Protein AF-A0A356NB19-F1 (afdb_monomer_lite)

Foldseek 3Di:
DVVVVVVVLVVLLVDDDDQFPPAAPLRVCVVPDPDDQADCQAPRNGHTSVVLSVVSVVLVVVLQQRALLNVCNHGVRVCSQHDQPDGCVQAQRRRDRPVVCVVDVCSVQQRDFLLNVCSVVVHDPVVQVFQLSVQRRRGGPVVSVCSVVVLVDDFPFQLSCCNGGVDHPCLVPAQVCVQRRREGPVQVVQCVQQPDVVSRDVPPFDKDDDAFKFFKKFFDWDKDWDDLVLLPDPPRDDDAQWDKGFHHFDDPVPPVHTHGTDIDFFKWFWDFDQDPVRDTDTDTDTDPCSPGPPRHSVPDPTTIIITGGIDGDADPPDDLQRIKTWIFGPDWPDDDPPDTDTHTPGIDRSVVDDDPDDWDCPRRITRD

Structure (mmCIF, N/CA/C/O backbone):
data_AF-A0A356NB19-F1
#
_entry.id   AF-A0A356NB19-F1
#
loop_
_atom_site.group_PDB
_atom_site.id
_atom_site.type_symbol
_atom_site.label_atom_id
_atom_site.label_alt_id
_atom_site.label_comp_id
_atom_site.label_asym_id
_atom_site.label_entity_id
_atom_site.label_seq_id
_atom_site.pdbx_PDB_ins_code
_atom_site.Cartn_x
_atom_site.Cartn_y
_atom_site.Cartn_z
_atom_site.occupancy
_atom_site.B_iso_or_equiv
_atom_site.auth_seq_id
_atom_site.auth_comp_id
_atom_site.auth_asym_id
_atom_site.auth_atom_id
_atom_site.pdbx_PDB_model_num
ATOM 1 N N . MET A 1 1 ? 25.055 -5.433 -30.237 1.00 34.25 1 MET A N 1
ATOM 2 C CA . MET A 1 1 ? 24.470 -5.305 -31.594 1.00 34.25 1 MET A CA 1
ATOM 3 C C . MET A 1 1 ? 24.499 -3.859 -32.091 1.00 34.25 1 MET A C 1
ATOM 5 O O . MET A 1 1 ? 25.106 -3.630 -33.124 1.00 34.25 1 MET A O 1
ATOM 9 N N . VAL A 1 2 ? 23.981 -2.881 -31.330 1.00 34.22 2 VAL A N 1
ATOM 10 C CA . VAL A 1 2 ? 24.014 -1.433 -31.663 1.00 34.22 2 VAL A CA 1
ATOM 11 C C . VAL A 1 2 ? 25.436 -0.899 -31.913 1.00 34.22 2 VAL A C 1
ATOM 13 O O . VAL A 1 2 ? 25.691 -0.304 -32.954 1.00 34.22 2 VAL A O 1
ATOM 16 N N . ILE A 1 3 ? 26.401 -1.228 -31.044 1.00 37.66 3 ILE A N 1
ATOM 17 C CA . ILE A 1 3 ? 27.828 -0.896 -31.249 1.00 37.66 3 ILE A CA 1
ATOM 18 C C . ILE A 1 3 ? 28.377 -1.507 -32.556 1.00 37.66 3 ILE A C 1
ATOM 20 O O . ILE A 1 3 ? 29.179 -0.890 -33.247 1.00 37.66 3 ILE A O 1
ATOM 24 N N . GLY A 1 4 ? 27.905 -2.697 -32.942 1.00 34.66 4 GLY A N 1
ATOM 25 C CA . GLY A 1 4 ? 28.297 -3.351 -34.196 1.00 34.66 4 GLY A CA 1
ATOM 26 C C . GLY A 1 4 ? 27.769 -2.637 -35.444 1.00 34.66 4 GLY A C 1
ATOM 27 O O . GLY A 1 4 ? 28.444 -2.627 -36.467 1.00 34.66 4 GLY A O 1
ATOM 28 N N . ILE A 1 5 ? 26.604 -1.990 -35.350 1.00 45.59 5 ILE A N 1
ATOM 29 C CA . ILE A 1 5 ? 26.023 -1.176 -36.427 1.00 45.59 5 ILE A CA 1
ATOM 30 C C . ILE A 1 5 ? 26.767 0.162 -36.546 1.00 45.59 5 ILE A C 1
ATOM 32 O O . ILE A 1 5 ? 2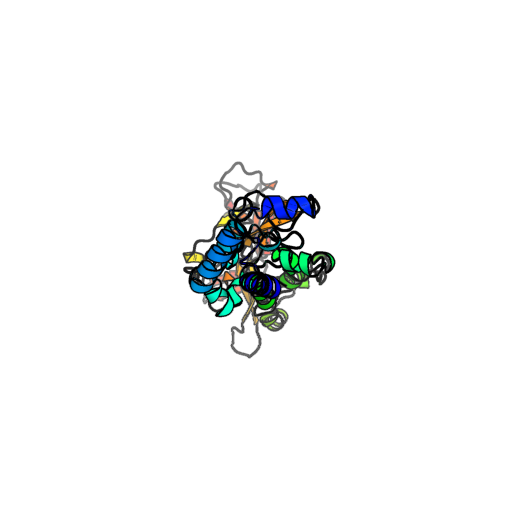7.088 0.576 -37.656 1.00 45.59 5 ILE A O 1
ATOM 36 N N . ILE A 1 6 ? 27.136 0.790 -35.423 1.00 43.16 6 ILE A N 1
ATOM 37 C CA . ILE A 1 6 ? 27.992 1.993 -35.406 1.00 43.16 6 ILE A CA 1
ATOM 38 C C . ILE A 1 6 ? 29.343 1.700 -36.085 1.00 43.16 6 ILE A C 1
ATOM 40 O O . ILE A 1 6 ? 29.802 2.465 -36.931 1.00 43.16 6 ILE A O 1
ATOM 44 N N . LEU A 1 7 ? 29.943 0.541 -35.793 1.00 39.44 7 LEU A N 1
ATOM 45 C CA . LEU A 1 7 ? 31.174 0.076 -36.444 1.00 39.44 7 LEU A CA 1
ATOM 46 C C . LEU A 1 7 ? 30.985 -0.257 -37.936 1.00 39.44 7 LEU A C 1
ATOM 48 O O . LEU A 1 7 ? 31.899 -0.040 -38.730 1.00 39.44 7 LEU A O 1
ATOM 52 N N . PHE A 1 8 ? 29.809 -0.741 -38.339 1.00 43.09 8 PHE A N 1
ATOM 53 C CA . PHE A 1 8 ? 29.472 -0.987 -39.744 1.00 43.09 8 PHE A CA 1
ATOM 54 C C . PHE A 1 8 ? 29.352 0.320 -40.547 1.00 43.09 8 PHE A C 1
ATOM 56 O O . PHE A 1 8 ? 29.885 0.407 -41.652 1.00 43.09 8 PHE A O 1
ATOM 63 N N . VAL A 1 9 ? 28.748 1.366 -39.972 1.00 49.91 9 VAL A N 1
ATOM 64 C CA . VAL A 1 9 ? 28.687 2.712 -40.578 1.00 49.91 9 VAL A CA 1
ATOM 65 C C . VAL A 1 9 ? 30.092 3.320 -40.720 1.00 49.91 9 VAL A C 1
ATOM 67 O O . VAL A 1 9 ? 30.414 3.877 -41.769 1.00 49.91 9 VAL A O 1
ATOM 70 N N . LEU A 1 10 ? 30.973 3.123 -39.731 1.00 40.44 10 LEU A N 1
ATOM 71 C CA . LEU A 1 10 ? 32.387 3.526 -39.804 1.00 40.44 10 LEU A CA 1
ATOM 72 C C . LEU A 1 10 ? 33.160 2.799 -40.921 1.00 40.44 10 LEU A C 1
ATOM 74 O O . LEU A 1 10 ? 34.016 3.397 -41.573 1.00 40.44 10 LEU A O 1
ATOM 78 N N . ALA A 1 11 ? 32.845 1.526 -41.180 1.00 41.31 11 ALA A N 1
ATOM 79 C CA . ALA A 1 11 ? 33.484 0.734 -42.231 1.00 41.31 11 ALA A CA 1
ATOM 80 C C . ALA A 1 11 ? 33.081 1.177 -43.653 1.00 41.31 11 ALA A C 1
ATOM 82 O O . ALA A 1 11 ? 33.911 1.131 -44.565 1.00 41.31 11 ALA A O 1
ATOM 83 N N . ILE A 1 12 ? 31.846 1.661 -43.843 1.00 46.56 12 ILE A N 1
ATOM 84 C CA . ILE A 1 12 ? 31.364 2.202 -45.129 1.00 46.56 12 ILE A CA 1
ATOM 85 C C . ILE A 1 12 ? 32.154 3.460 -45.539 1.00 46.56 12 ILE A C 1
ATOM 87 O O . ILE A 1 12 ? 32.404 3.668 -46.725 1.00 46.56 12 ILE A O 1
ATOM 91 N N . GLY A 1 13 ? 32.643 4.255 -44.579 1.00 44.38 13 GLY A N 1
ATOM 92 C CA . GLY A 1 13 ? 33.469 5.439 -44.854 1.00 44.38 13 GLY A CA 1
ATOM 93 C C . GLY A 1 13 ? 34.818 5.145 -45.534 1.00 44.38 13 GLY A C 1
ATOM 94 O O . GLY A 1 13 ? 35.400 6.039 -46.147 1.00 44.38 13 GLY A O 1
ATOM 95 N N . GLY A 1 14 ? 35.317 3.903 -45.465 1.00 37.81 14 GLY A N 1
ATOM 96 C CA . GLY A 1 14 ? 36.627 3.516 -46.003 1.00 37.81 14 GLY A CA 1
ATOM 97 C C . GLY A 1 14 ? 36.639 3.085 -47.474 1.00 37.81 14 GLY A C 1
ATOM 98 O O . GLY A 1 14 ? 37.704 3.057 -48.092 1.00 37.81 14 GLY A O 1
ATOM 99 N N . ALA A 1 15 ? 35.489 2.755 -48.063 1.00 41.94 15 ALA A N 1
ATOM 100 C CA . ALA A 1 15 ? 35.427 2.206 -49.412 1.00 41.94 15 ALA A CA 1
ATOM 101 C C . ALA A 1 15 ? 34.241 2.786 -50.188 1.00 41.94 15 ALA A C 1
ATOM 103 O O . ALA A 1 15 ? 33.106 2.437 -49.902 1.00 41.94 15 ALA A O 1
ATOM 104 N N . VAL A 1 16 ? 34.534 3.636 -51.185 1.00 41.69 16 VAL A N 1
ATOM 105 C CA . VAL A 1 16 ? 33.829 3.837 -52.479 1.00 41.69 16 VAL A CA 1
ATOM 106 C C . VAL A 1 16 ? 34.017 5.295 -52.923 1.00 41.69 16 VAL A C 1
ATOM 108 O O . VAL A 1 16 ? 33.246 6.182 -52.580 1.00 41.69 16 VAL A O 1
ATOM 111 N N . VAL A 1 17 ? 35.047 5.553 -53.736 1.00 38.59 17 VAL A N 1
ATOM 112 C CA . VAL A 1 17 ? 35.243 6.864 -54.400 1.00 38.59 17 VAL A CA 1
ATOM 113 C C . VAL A 1 17 ? 34.947 6.797 -55.909 1.00 38.59 17 VAL A C 1
ATOM 115 O O . VAL A 1 17 ? 34.680 7.822 -56.522 1.00 38.59 17 VAL A O 1
ATOM 118 N N . ALA A 1 18 ? 34.891 5.610 -56.527 1.00 38.50 18 ALA A N 1
ATOM 119 C CA . ALA A 1 18 ? 34.764 5.495 -57.990 1.00 38.50 18 ALA A CA 1
ATOM 120 C C . ALA A 1 18 ? 33.342 5.206 -58.524 1.00 38.50 18 ALA A C 1
ATOM 122 O O . ALA A 1 18 ? 33.091 5.432 -59.702 1.00 38.50 18 ALA A O 1
ATOM 123 N N . VAL A 1 19 ? 32.403 4.739 -57.689 1.00 44.38 19 VAL A N 1
ATOM 124 C CA . VAL A 1 19 ? 31.025 4.374 -58.113 1.00 44.38 19 VAL A CA 1
ATOM 125 C C . VAL A 1 19 ? 29.970 5.365 -57.583 1.00 44.38 19 VAL A C 1
ATOM 127 O O . VAL A 1 19 ? 28.825 5.372 -58.026 1.00 44.38 19 VAL A O 1
ATOM 130 N N . GLY A 1 20 ? 30.343 6.250 -56.652 1.00 41.81 20 GLY A N 1
ATOM 131 C CA . GLY A 1 20 ? 29.381 6.886 -55.753 1.00 41.81 20 GLY A CA 1
ATOM 132 C C . GLY A 1 20 ? 28.694 8.179 -56.199 1.00 41.81 20 GLY A C 1
ATOM 133 O O . GLY A 1 20 ? 27.949 8.745 -55.408 1.00 41.81 20 GLY A O 1
ATOM 134 N N . THR A 1 21 ? 28.916 8.666 -57.422 1.00 48.94 21 THR A N 1
ATOM 135 C CA . THR A 1 21 ? 28.395 9.972 -57.880 1.00 48.94 21 THR A CA 1
ATOM 136 C C . THR A 1 21 ? 27.121 9.904 -58.728 1.00 48.94 21 THR A C 1
ATOM 138 O O . THR A 1 21 ? 26.565 10.952 -59.041 1.00 48.94 21 THR A O 1
ATOM 141 N N . SER A 1 22 ? 26.655 8.712 -59.125 1.00 47.03 22 SER A N 1
ATOM 142 C CA . SER A 1 22 ? 25.563 8.561 -60.113 1.00 47.03 22 SER A CA 1
ATOM 143 C C . SER A 1 22 ? 24.384 7.685 -59.677 1.00 47.03 22 SER A C 1
ATOM 145 O O . SER A 1 22 ? 23.350 7.705 -60.338 1.00 47.03 22 SER A O 1
ATOM 147 N N . VAL A 1 23 ? 24.514 6.947 -58.573 1.00 55.28 23 VAL A N 1
ATOM 148 C CA . VAL A 1 23 ? 23.479 6.045 -58.046 1.00 55.28 23 VAL A CA 1
ATOM 149 C C . VAL A 1 23 ? 23.144 6.473 -56.620 1.00 55.28 23 VAL A C 1
ATOM 151 O O . VAL A 1 23 ? 24.057 6.696 -55.816 1.00 55.28 23 VAL A O 1
ATOM 154 N N . THR A 1 24 ? 21.853 6.620 -56.309 1.00 65.56 24 THR A N 1
ATOM 155 C CA . THR A 1 24 ? 21.408 6.909 -54.938 1.00 65.56 24 THR A CA 1
ATOM 156 C C . THR A 1 24 ? 21.398 5.646 -54.084 1.00 65.56 24 THR A C 1
ATOM 158 O O . THR A 1 24 ? 21.312 4.530 -54.600 1.00 65.56 24 THR A O 1
ATOM 161 N N . VAL A 1 25 ? 21.460 5.799 -52.763 1.00 58.59 25 VAL A N 1
ATOM 162 C CA . VAL A 1 25 ? 21.434 4.646 -51.848 1.00 58.59 25 VAL A CA 1
ATOM 163 C C . VAL A 1 25 ? 20.124 3.858 -51.969 1.00 58.59 25 VAL A C 1
ATOM 165 O O . VAL A 1 25 ? 20.158 2.629 -52.001 1.00 58.59 25 VAL A O 1
ATOM 168 N N . GLY A 1 26 ? 18.984 4.536 -52.141 1.00 58.94 26 GLY A N 1
ATOM 169 C CA . GLY A 1 26 ? 17.690 3.887 -52.365 1.00 58.94 26 GLY A CA 1
ATOM 170 C C . GLY A 1 26 ? 17.617 3.106 -53.681 1.00 58.94 26 GLY A C 1
ATOM 171 O O . GLY A 1 26 ? 17.081 2.000 -53.707 1.00 58.94 26 GLY A O 1
ATOM 172 N N . GLN A 1 27 ? 18.214 3.626 -54.760 1.00 62.91 27 GLN A N 1
ATOM 173 C CA . GLN A 1 27 ? 18.316 2.911 -56.041 1.00 62.91 27 GLN A CA 1
ATOM 174 C C . GLN A 1 27 ? 19.236 1.691 -55.943 1.00 62.91 27 GLN A C 1
ATOM 176 O O . GLN A 1 27 ? 18.942 0.647 -56.519 1.00 62.91 27 GLN A O 1
ATOM 181 N N . LEU A 1 28 ? 20.343 1.808 -55.204 1.00 61.00 28 LEU A N 1
ATOM 182 C CA . LEU A 1 28 ? 21.244 0.688 -54.959 1.00 61.00 28 LEU A CA 1
ATOM 183 C C . LEU A 1 28 ? 20.527 -0.418 -54.171 1.00 61.00 28 LEU A C 1
ATOM 185 O O . LEU A 1 28 ? 20.589 -1.570 -54.578 1.00 61.00 28 LEU A O 1
ATOM 189 N N . GLN A 1 29 ? 19.808 -0.072 -53.098 1.00 62.47 29 GLN A N 1
ATOM 190 C CA . GLN A 1 29 ? 19.064 -1.025 -52.268 1.00 62.47 29 GLN A CA 1
ATOM 191 C C . GLN A 1 29 ? 18.002 -1.785 -53.073 1.00 62.47 29 GLN A C 1
ATOM 193 O O . GLN A 1 29 ? 17.987 -3.012 -53.040 1.00 62.47 29 GLN A O 1
ATOM 198 N N . GLN A 1 30 ? 17.192 -1.075 -53.864 1.00 63.78 30 GLN A N 1
ATOM 199 C CA . GLN A 1 30 ? 16.151 -1.670 -54.716 1.00 63.78 30 GLN A CA 1
ATOM 200 C C . GLN A 1 30 ? 16.698 -2.644 -55.770 1.00 63.78 30 GLN A C 1
ATOM 202 O O . GLN A 1 30 ? 15.982 -3.538 -56.208 1.00 63.78 30 GLN A O 1
ATOM 207 N N . ASN A 1 31 ? 17.966 -2.506 -56.170 1.00 60.56 31 ASN A N 1
ATOM 208 C CA . ASN A 1 31 ? 18.595 -3.436 -57.110 1.00 60.56 31 ASN A CA 1
ATOM 209 C C . ASN A 1 31 ? 18.977 -4.779 -56.469 1.00 60.56 31 ASN A C 1
ATOM 211 O O . ASN A 1 31 ? 19.274 -5.728 -57.196 1.00 60.56 31 ASN A O 1
ATOM 215 N N . PHE A 1 32 ? 19.001 -4.863 -55.135 1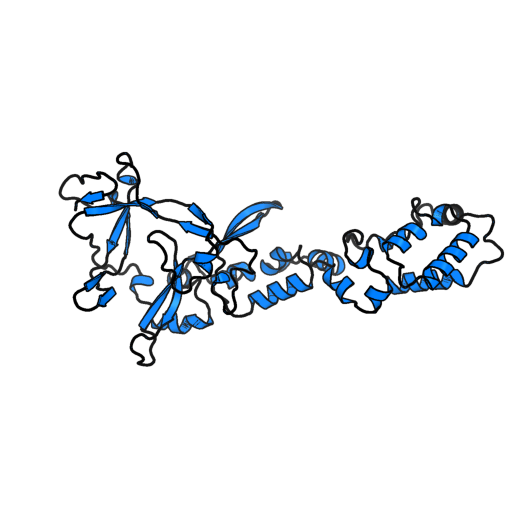.00 54.16 32 PHE A N 1
ATOM 216 C CA . PHE A 1 32 ? 19.376 -6.073 -54.403 1.00 54.16 32 PHE A CA 1
ATOM 217 C C . PHE A 1 32 ? 18.214 -6.665 -53.597 1.00 54.16 32 PHE A C 1
ATOM 219 O O . PHE A 1 32 ? 18.103 -7.890 -53.554 1.00 54.16 32 PHE A O 1
ATOM 226 N N . THR A 1 33 ? 17.351 -5.844 -52.983 1.00 51.00 33 THR A N 1
ATOM 227 C CA . THR A 1 33 ? 16.184 -6.294 -52.204 1.00 51.00 33 THR A CA 1
ATOM 228 C C . THR A 1 33 ? 15.035 -5.268 -52.236 1.00 51.00 33 THR A C 1
ATOM 230 O O . THR A 1 33 ? 15.267 -4.059 -52.204 1.00 51.00 33 THR A O 1
ATOM 233 N N . ASP A 1 34 ? 13.779 -5.737 -52.257 1.00 56.00 34 ASP A N 1
ATOM 234 C CA . ASP A 1 34 ? 12.586 -4.865 -52.175 1.00 56.00 34 ASP A CA 1
ATOM 235 C C . ASP A 1 34 ? 12.393 -4.256 -50.769 1.00 56.00 34 ASP A C 1
ATOM 237 O O . ASP A 1 34 ? 11.898 -3.134 -50.620 1.00 56.00 34 ASP A O 1
ATOM 241 N N . GLU A 1 35 ? 12.840 -4.982 -49.741 1.00 56.69 35 GLU A N 1
ATOM 242 C CA . GLU A 1 35 ? 12.930 -4.556 -48.345 1.00 56.69 35 GLU A CA 1
ATOM 243 C C . GLU A 1 35 ? 14.406 -4.529 -47.950 1.00 56.69 35 GLU A C 1
ATOM 245 O O . GLU A 1 35 ? 15.079 -5.562 -47.938 1.00 56.69 35 GLU A O 1
ATOM 250 N N . GLY A 1 36 ? 14.947 -3.349 -47.674 1.00 59.41 36 GLY A N 1
ATOM 251 C CA . GLY A 1 36 ? 16.332 -3.212 -47.243 1.00 59.41 36 GLY A CA 1
ATOM 252 C C . GLY A 1 36 ? 16.453 -2.343 -45.995 1.00 59.41 36 GLY A C 1
ATOM 253 O O . GLY A 1 36 ? 15.481 -1.712 -45.579 1.00 59.41 36 GLY A O 1
ATOM 254 N N . PRO A 1 37 ? 17.638 -2.340 -45.366 1.00 61.00 37 PRO A N 1
ATOM 255 C CA . PRO A 1 37 ? 17.846 -1.784 -44.030 1.00 61.00 37 PRO A CA 1
ATOM 256 C C . PRO A 1 37 ? 17.701 -0.258 -43.957 1.00 61.00 37 PRO A C 1
ATOM 258 O O . PRO A 1 37 ? 17.623 0.270 -42.851 1.00 61.00 37 PRO A O 1
ATOM 261 N N . ILE A 1 38 ? 17.681 0.437 -45.102 1.00 64.12 38 ILE A N 1
ATOM 262 C CA . ILE A 1 38 ? 17.535 1.891 -45.213 1.00 64.12 38 ILE A CA 1
ATOM 263 C C . ILE A 1 38 ? 16.074 2.236 -45.510 1.00 64.12 38 ILE A C 1
ATOM 265 O O . ILE A 1 38 ? 15.534 1.883 -46.565 1.00 64.12 38 ILE A O 1
ATOM 269 N N . ALA A 1 39 ? 15.446 2.950 -44.584 1.00 69.44 39 ALA A N 1
ATOM 270 C CA . ALA A 1 39 ? 14.076 3.419 -44.690 1.00 69.44 39 ALA A CA 1
ATOM 271 C C . ALA A 1 39 ? 13.924 4.502 -45.777 1.00 69.44 39 ALA A C 1
ATOM 273 O O . ALA A 1 39 ? 14.834 5.296 -46.023 1.00 69.44 39 ALA A O 1
ATOM 274 N N . LYS A 1 40 ? 12.769 4.512 -46.457 1.00 72.62 40 LYS A N 1
ATOM 275 C CA . LYS A 1 40 ? 12.491 5.394 -47.613 1.00 72.62 40 LYS A CA 1
ATOM 276 C C . LYS A 1 40 ? 12.361 6.873 -47.241 1.00 72.62 40 LYS A C 1
ATOM 278 O O . LYS A 1 40 ? 12.492 7.735 -48.105 1.00 72.62 40 LYS A O 1
ATOM 283 N N . ASP A 1 41 ? 12.058 7.143 -45.981 1.00 75.25 41 ASP A N 1
ATOM 284 C CA . ASP A 1 41 ? 11.900 8.455 -45.358 1.00 75.25 41 ASP A CA 1
ATOM 285 C C . ASP A 1 41 ? 13.225 9.049 -44.849 1.00 75.25 41 ASP A C 1
ATOM 287 O O . ASP A 1 41 ? 13.218 10.157 -44.318 1.00 75.25 41 ASP A O 1
ATOM 291 N N . SER A 1 42 ? 14.359 8.357 -45.022 1.00 74.19 42 SER A N 1
ATOM 292 C CA . SER A 1 42 ? 15.669 8.861 -44.602 1.00 74.19 42 SER A CA 1
ATOM 293 C C . SER A 1 42 ? 16.307 9.814 -45.607 1.00 74.19 42 SER A C 1
ATOM 295 O O . SER A 1 42 ? 16.119 9.700 -46.825 1.00 74.19 42 SER A O 1
ATOM 297 N N . ASP A 1 43 ? 17.151 10.716 -45.105 1.00 78.50 43 ASP A N 1
ATOM 298 C CA . ASP A 1 43 ? 17.913 11.641 -45.947 1.00 78.50 43 ASP A CA 1
ATOM 299 C C . ASP A 1 43 ? 18.888 10.886 -46.871 1.00 78.50 43 ASP A C 1
ATOM 301 O O . ASP A 1 43 ? 19.143 11.313 -47.999 1.00 78.50 43 ASP A O 1
ATOM 305 N N . LEU A 1 44 ? 19.423 9.746 -46.415 1.00 72.50 44 LEU A N 1
ATOM 306 C CA . LEU A 1 44 ? 20.339 8.887 -47.167 1.00 72.50 44 LEU A CA 1
ATOM 307 C C . LEU A 1 44 ? 19.678 8.264 -48.394 1.00 72.50 44 LEU A C 1
ATOM 309 O O . LEU A 1 44 ? 20.334 8.135 -49.427 1.00 72.50 44 LEU A O 1
ATOM 313 N N . TYR A 1 45 ? 18.397 7.897 -48.309 1.00 70.12 45 TYR A N 1
ATOM 314 C CA . TYR A 1 45 ? 17.704 7.156 -49.364 1.00 70.12 45 TYR A CA 1
ATOM 315 C C . TYR A 1 45 ? 17.779 7.865 -50.727 1.00 70.12 45 TYR A C 1
ATOM 317 O O . TYR A 1 45 ? 17.976 7.230 -51.768 1.00 70.12 45 TYR A O 1
ATOM 325 N N . ASN A 1 46 ? 17.702 9.199 -50.711 1.00 76.56 46 ASN A N 1
ATOM 326 C CA . ASN A 1 46 ? 17.744 10.042 -51.906 1.00 76.56 46 ASN A CA 1
ATOM 327 C C . ASN A 1 46 ? 19.132 10.644 -52.197 1.00 76.56 46 ASN A C 1
ATOM 329 O O . ASN A 1 46 ? 19.305 11.295 -53.229 1.00 76.56 46 ASN A O 1
ATOM 333 N N . LYS A 1 47 ? 20.129 10.428 -51.328 1.00 73.00 47 LYS A N 1
ATOM 334 C CA . LYS A 1 47 ? 21.505 10.913 -51.513 1.00 73.00 47 LYS A CA 1
ATOM 335 C C 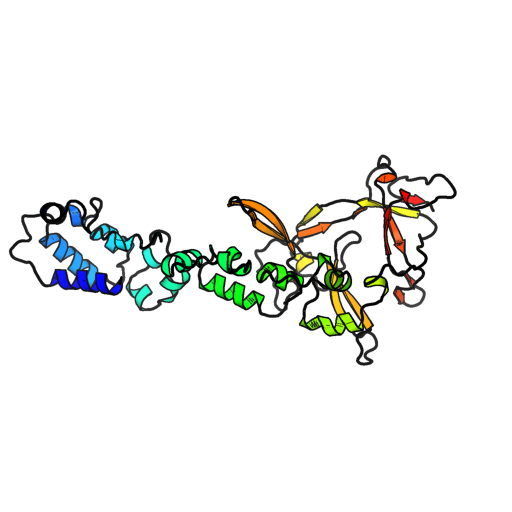. LYS A 1 47 ? 22.322 9.965 -52.390 1.00 73.00 47 LYS A C 1
ATOM 337 O O . LYS A 1 47 ? 22.098 8.753 -52.424 1.00 73.00 47 LYS A O 1
ATOM 342 N N . THR A 1 48 ? 23.304 10.530 -53.093 1.00 68.50 48 THR A N 1
ATOM 343 C CA . THR A 1 48 ? 24.338 9.744 -53.778 1.00 68.50 48 THR A CA 1
ATOM 344 C C . THR A 1 48 ? 25.253 9.075 -52.750 1.00 68.50 48 THR A C 1
ATOM 346 O O . THR A 1 48 ? 25.388 9.559 -51.626 1.00 68.50 48 THR A O 1
ATOM 349 N N . ILE A 1 49 ? 25.914 7.976 -53.116 1.00 57.97 49 ILE A N 1
ATOM 350 C CA . ILE A 1 49 ? 26.845 7.277 -52.209 1.00 57.97 49 ILE A CA 1
ATOM 351 C C . ILE A 1 49 ? 28.005 8.202 -51.774 1.00 57.97 49 ILE A C 1
ATOM 353 O O . ILE A 1 49 ? 28.494 8.091 -50.656 1.00 57.97 49 ILE A O 1
ATOM 357 N N . LEU A 1 50 ? 28.433 9.160 -52.603 1.00 55.53 50 LEU A N 1
ATOM 358 C CA . LEU A 1 50 ? 29.462 10.134 -52.219 1.00 55.53 50 LEU A CA 1
ATOM 359 C C . LEU A 1 50 ? 28.955 11.138 -51.171 1.00 55.53 50 LEU A C 1
ATOM 361 O O . LEU A 1 50 ? 29.679 11.455 -50.228 1.00 55.53 50 LEU A O 1
ATOM 365 N N . ASP A 1 51 ? 27.727 11.635 -51.320 1.00 65.44 51 ASP A N 1
ATOM 366 C CA . ASP A 1 51 ? 27.128 12.560 -50.348 1.00 65.44 51 ASP A CA 1
ATOM 367 C C . ASP A 1 51 ? 26.771 11.844 -49.039 1.00 65.44 51 ASP A C 1
ATOM 369 O O . ASP A 1 51 ? 26.887 12.425 -47.963 1.00 65.44 51 ASP A O 1
ATOM 373 N N . ALA A 1 52 ? 26.428 10.557 -49.122 1.00 63.34 52 ALA A N 1
ATOM 374 C CA . ALA A 1 52 ? 26.315 9.663 -47.977 1.00 63.34 52 ALA A CA 1
ATOM 375 C C . ALA A 1 52 ? 27.634 9.535 -47.197 1.00 63.34 52 ALA A C 1
ATOM 377 O O . ALA A 1 52 ? 27.647 9.667 -45.976 1.00 63.34 52 ALA A O 1
ATOM 378 N N . VAL A 1 53 ? 28.752 9.315 -47.898 1.00 54.44 53 VAL A N 1
ATOM 379 C CA . VAL A 1 53 ? 30.084 9.199 -47.280 1.00 54.44 53 VAL A CA 1
ATOM 380 C C . VAL A 1 53 ? 30.522 10.525 -46.650 1.00 54.44 53 VAL A C 1
ATOM 382 O O . VAL A 1 53 ? 31.078 10.521 -45.555 1.00 54.44 53 VAL A O 1
ATOM 385 N N . LYS A 1 54 ? 30.238 11.670 -47.284 1.00 65.88 54 LYS A N 1
ATOM 386 C CA . LYS A 1 54 ? 30.513 12.992 -46.689 1.00 65.88 54 LYS A CA 1
ATOM 387 C C . LYS A 1 54 ? 29.699 13.233 -45.419 1.00 65.88 54 LYS A C 1
ATOM 389 O O . LYS A 1 54 ? 30.280 13.658 -44.428 1.00 65.88 54 LYS A O 1
ATOM 394 N N . GLN A 1 55 ? 28.406 12.901 -45.431 1.00 71.19 55 GLN A N 1
ATOM 395 C CA . GLN A 1 55 ? 27.553 12.988 -44.243 1.00 71.19 55 GLN A CA 1
ATOM 396 C C . GLN A 1 55 ? 28.086 12.102 -43.108 1.00 71.19 55 GLN A C 1
ATOM 398 O O . GLN A 1 55 ? 28.148 12.549 -41.970 1.00 71.19 55 GLN A O 1
ATOM 403 N N . ALA A 1 56 ? 28.545 10.884 -43.417 1.00 66.44 56 ALA A N 1
ATOM 404 C CA . ALA A 1 56 ? 29.150 9.990 -42.427 1.00 66.44 56 ALA A CA 1
ATOM 405 C C . ALA A 1 56 ? 30.434 10.563 -41.828 1.00 66.44 56 ALA A C 1
ATOM 407 O O . ALA A 1 56 ? 30.640 10.475 -40.622 1.00 66.44 56 ALA A O 1
ATOM 408 N N . ILE A 1 57 ? 31.279 11.197 -42.642 1.00 64.25 57 ILE A N 1
ATOM 409 C CA . ILE A 1 57 ? 32.490 11.869 -42.159 1.00 64.25 57 ILE A CA 1
ATOM 410 C C . ILE A 1 57 ? 32.136 13.074 -41.273 1.00 64.25 57 ILE A C 1
ATOM 412 O O . ILE A 1 57 ? 32.783 13.284 -40.249 1.00 64.25 57 ILE A O 1
ATOM 416 N N . GLU A 1 58 ? 31.124 13.862 -41.636 1.00 72.50 58 GLU A N 1
ATOM 417 C CA . GLU A 1 58 ? 30.645 14.990 -40.824 1.00 72.50 58 GLU A CA 1
ATOM 418 C C . GLU A 1 58 ? 30.061 14.524 -39.486 1.00 72.50 58 GLU A C 1
ATOM 420 O O . GLU A 1 58 ? 30.443 15.053 -38.444 1.00 72.50 58 GLU A O 1
ATOM 425 N N . ASP A 1 59 ? 29.224 13.487 -39.497 1.00 71.44 59 ASP A N 1
ATOM 426 C CA . ASP A 1 59 ? 28.619 12.916 -38.293 1.00 71.44 59 ASP A CA 1
ATOM 427 C C . ASP A 1 59 ? 29.688 12.310 -37.360 1.00 71.44 59 ASP A C 1
ATOM 429 O O . ASP A 1 59 ? 29.640 12.512 -36.148 1.00 71.44 59 ASP A O 1
ATOM 433 N N . VAL A 1 60 ? 30.712 11.637 -37.907 1.00 67.12 60 VAL A N 1
ATOM 434 C CA . VAL A 1 60 ? 31.854 11.106 -37.131 1.00 67.12 60 VAL A CA 1
ATOM 435 C C . VAL A 1 60 ? 32.696 12.225 -36.513 1.00 67.12 60 VAL A C 1
ATOM 437 O O . VAL A 1 60 ? 33.162 12.094 -35.383 1.00 67.12 60 VAL A O 1
ATOM 440 N N . ASN A 1 61 ? 32.878 13.342 -37.220 1.00 70.12 61 ASN A N 1
ATOM 441 C CA . ASN A 1 61 ? 33.570 14.513 -36.676 1.00 70.12 61 ASN A CA 1
ATOM 442 C C . ASN A 1 61 ? 32.707 15.296 -35.664 1.00 70.12 61 ASN A C 1
ATOM 444 O O . ASN A 1 61 ? 33.248 16.088 -34.895 1.00 70.12 61 ASN A O 1
ATOM 448 N N . GLY A 1 62 ? 31.390 15.067 -35.651 1.00 76.25 62 GLY A N 1
ATOM 449 C CA . GLY A 1 62 ? 30.397 15.692 -34.776 1.00 76.25 62 GLY A CA 1
ATOM 450 C C . GLY A 1 62 ? 29.840 14.772 -33.684 1.00 76.25 62 GLY A C 1
ATOM 451 O O . GLY A 1 62 ? 28.694 14.947 -33.280 1.00 76.25 62 GLY A O 1
ATOM 452 N N . LEU A 1 63 ? 30.617 13.797 -33.194 1.00 67.19 63 LEU A N 1
ATOM 453 C CA . LEU A 1 63 ? 30.171 12.819 -32.182 1.00 67.19 63 LEU A CA 1
ATOM 454 C C . LEU A 1 63 ? 29.573 13.444 -30.907 1.00 67.19 63 LEU A C 1
ATOM 456 O O . LEU A 1 63 ? 28.709 12.833 -30.284 1.00 67.19 63 LEU A O 1
ATOM 460 N N . ASP A 1 64 ? 30.000 14.658 -30.546 1.00 72.44 64 ASP A N 1
ATOM 461 C CA . ASP A 1 64 ? 29.505 15.398 -29.377 1.00 72.44 64 ASP A CA 1
ATOM 462 C C . ASP A 1 64 ? 28.016 15.792 -29.489 1.00 72.44 64 ASP A C 1
ATOM 464 O O . ASP A 1 64 ? 27.375 16.044 -28.473 1.00 72.44 64 ASP A O 1
ATOM 468 N N . SER A 1 65 ? 27.450 15.859 -30.699 1.00 80.38 65 SER A N 1
ATOM 469 C CA . SER A 1 65 ? 26.040 16.212 -30.943 1.00 80.38 65 SER A CA 1
ATOM 470 C C . SER A 1 65 ? 25.259 15.138 -31.702 1.00 80.38 65 SER A C 1
ATOM 472 O O . SER A 1 65 ? 24.066 15.303 -31.967 1.00 80.38 65 SER A O 1
ATOM 474 N N . LEU A 1 66 ? 25.917 14.035 -32.062 1.00 82.19 66 LEU A N 1
ATOM 475 C CA . LEU A 1 66 ? 25.310 12.944 -32.808 1.00 82.19 66 LEU A CA 1
ATOM 476 C C . LEU A 1 66 ? 24.420 12.103 -31.888 1.00 82.19 66 LEU A C 1
ATOM 478 O O . LEU A 1 66 ? 24.879 11.627 -30.858 1.00 82.19 66 LEU A O 1
ATOM 482 N N . THR A 1 67 ? 23.167 11.880 -32.279 1.00 82.81 67 THR A N 1
ATOM 483 C CA . THR A 1 67 ? 22.170 11.100 -31.519 1.00 82.81 67 THR A CA 1
ATOM 484 C C . THR A 1 67 ? 21.656 9.922 -32.349 1.00 82.81 67 THR A C 1
ATOM 486 O O . THR A 1 67 ? 21.812 9.918 -33.576 1.00 82.81 67 THR A O 1
ATOM 489 N N . LEU A 1 68 ? 20.994 8.934 -31.730 1.00 76.69 68 LEU A N 1
ATOM 490 C CA . LEU A 1 68 ? 20.354 7.844 -32.487 1.00 76.69 68 LEU A CA 1
ATOM 491 C C . LEU A 1 68 ? 19.249 8.371 -33.411 1.00 76.69 68 LEU A C 1
ATOM 493 O O . LEU A 1 68 ? 19.148 7.910 -34.544 1.00 76.69 68 LEU A O 1
ATOM 497 N N . GLN A 1 69 ? 18.486 9.378 -32.980 1.00 84.56 69 GLN A N 1
ATOM 498 C CA . GLN A 1 69 ? 17.501 10.063 -33.821 1.00 84.56 69 GLN A CA 1
ATOM 499 C C . GLN A 1 69 ? 18.139 10.686 -35.066 1.00 84.56 69 GLN A C 1
ATOM 501 O O . GLN A 1 69 ? 17.606 10.574 -36.171 1.00 84.56 69 GLN A O 1
ATOM 506 N N . THR A 1 70 ? 19.289 11.341 -34.898 1.00 82.75 70 THR A N 1
ATOM 507 C CA . THR A 1 70 ? 20.018 11.961 -36.010 1.00 82.75 70 THR A CA 1
ATOM 508 C C . THR A 1 70 ? 20.563 10.893 -36.951 1.00 82.75 70 THR A C 1
ATOM 510 O O . THR A 1 70 ? 20.395 11.012 -38.162 1.00 82.75 70 THR A O 1
ATOM 513 N N . LEU A 1 71 ? 21.113 9.800 -36.410 1.00 75.56 71 LEU A N 1
ATOM 514 C CA . LEU A 1 71 ? 21.534 8.640 -37.195 1.00 75.56 71 LEU A CA 1
ATOM 515 C C . LEU A 1 71 ? 20.365 7.976 -37.938 1.00 75.56 71 LEU A C 1
ATOM 517 O O . LEU A 1 71 ? 20.528 7.591 -39.092 1.00 75.56 71 LEU A O 1
ATOM 521 N N . TYR A 1 72 ? 19.182 7.860 -37.331 1.00 77.69 72 TYR A N 1
ATOM 522 C CA . TYR A 1 72 ? 18.000 7.347 -38.022 1.00 77.69 72 TYR A CA 1
ATOM 523 C C . TYR A 1 72 ? 17.561 8.293 -39.140 1.00 77.69 72 TYR A C 1
ATOM 525 O O . TYR A 1 72 ? 17.387 7.855 -40.271 1.00 77.69 72 TYR A O 1
ATOM 533 N N . ARG A 1 73 ? 17.435 9.597 -38.875 1.00 82.25 73 ARG A N 1
ATOM 534 C CA . ARG A 1 73 ? 17.048 10.571 -39.908 1.00 82.25 73 ARG A CA 1
ATOM 535 C C . ARG A 1 73 ? 18.038 10.569 -41.070 1.00 82.25 73 ARG A C 1
ATOM 537 O O . ARG A 1 73 ? 17.634 10.558 -42.230 1.00 82.25 73 ARG A O 1
ATOM 544 N N . HIS A 1 74 ? 19.330 10.548 -40.751 1.00 80.62 74 HIS A N 1
ATOM 545 C CA . HIS A 1 74 ? 20.381 10.559 -41.753 1.00 80.62 74 HIS A CA 1
ATOM 546 C C . HIS A 1 74 ? 20.403 9.244 -42.520 1.00 80.62 74 HIS A C 1
ATOM 548 O O . HIS A 1 74 ? 20.278 9.299 -43.732 1.00 80.62 74 HIS A O 1
ATOM 554 N N . TYR A 1 75 ? 20.502 8.088 -41.857 1.00 70.31 75 TYR A N 1
ATOM 555 C CA . TYR A 1 75 ? 20.796 6.796 -42.496 1.00 70.31 75 TYR A CA 1
ATOM 556 C C . TYR A 1 75 ? 19.604 5.849 -42.639 1.00 70.31 75 TYR A C 1
ATOM 558 O O . TYR A 1 75 ? 19.726 4.835 -43.310 1.00 70.31 75 TYR A O 1
ATOM 566 N N . GLY A 1 76 ? 18.458 6.126 -42.031 1.00 67.25 76 GLY A N 1
ATOM 567 C CA . GLY A 1 76 ? 17.240 5.321 -42.159 1.00 67.25 76 GLY A CA 1
ATOM 568 C C . GLY A 1 76 ? 17.334 3.911 -41.597 1.00 67.25 76 GLY A C 1
ATOM 569 O O . GLY A 1 76 ? 16.568 3.056 -42.022 1.00 67.25 76 GLY A O 1
ATOM 570 N N . ILE A 1 77 ? 18.289 3.627 -40.712 1.00 71.94 77 ILE A N 1
ATOM 571 C CA . ILE A 1 77 ? 18.505 2.268 -40.209 1.00 71.94 77 ILE A CA 1
ATOM 572 C C . ILE A 1 77 ? 17.342 1.906 -39.282 1.00 71.94 77 ILE A C 1
ATOM 574 O O . ILE A 1 77 ? 17.278 2.388 -38.155 1.00 71.94 77 ILE A O 1
ATOM 578 N N . SER A 1 78 ? 16.434 1.045 -39.741 1.00 68.50 78 SER A N 1
ATOM 579 C CA . SER A 1 78 ? 15.189 0.708 -39.026 1.00 68.50 78 SER A CA 1
ATOM 580 C C . SER A 1 78 ? 15.412 0.168 -37.606 1.00 68.50 78 SER A C 1
ATOM 582 O O . SER A 1 78 ? 14.644 0.483 -36.702 1.00 68.50 78 SER A O 1
ATOM 584 N N . LEU A 1 79 ? 16.514 -0.556 -37.384 1.00 66.19 79 LEU A N 1
ATOM 585 C CA . LEU A 1 79 ? 16.942 -1.060 -36.069 1.00 66.19 79 LEU A CA 1
ATOM 586 C C . LEU A 1 79 ? 17.247 0.050 -35.042 1.00 66.19 79 LEU A C 1
ATOM 588 O O . LEU A 1 79 ? 17.373 -0.245 -33.856 1.00 66.19 79 LEU A O 1
ATOM 592 N N . LEU A 1 80 ? 17.398 1.308 -35.474 1.00 70.56 80 LEU A N 1
ATOM 593 C CA . LEU A 1 80 ? 17.589 2.455 -34.578 1.00 70.56 80 LEU A CA 1
ATOM 594 C C . LEU A 1 80 ? 16.276 2.967 -33.977 1.00 70.56 80 LEU A C 1
ATOM 596 O O . LEU A 1 80 ? 16.327 3.633 -32.948 1.00 70.56 80 LEU A O 1
ATOM 600 N N . ASN A 1 81 ? 15.127 2.631 -34.573 1.00 77.62 81 ASN A N 1
ATOM 601 C CA . ASN A 1 81 ? 13.813 2.958 -34.014 1.00 77.62 81 ASN A CA 1
ATOM 602 C C . ASN A 1 81 ? 13.295 1.884 -33.056 1.00 77.62 81 ASN A C 1
ATOM 604 O O . ASN A 1 81 ? 12.338 2.137 -32.334 1.00 77.62 81 ASN A O 1
ATOM 608 N N . GLY A 1 82 ? 13.904 0.698 -33.027 1.00 68.19 82 GLY A N 1
ATOM 609 C CA . GLY A 1 82 ? 13.466 -0.363 -32.132 1.00 68.19 82 GLY A CA 1
ATOM 610 C C . GLY A 1 82 ? 13.924 -1.758 -32.532 1.00 68.19 82 GLY A C 1
ATOM 611 O O . GLY A 1 82 ? 14.315 -2.008 -33.674 1.00 68.19 82 GLY A O 1
ATOM 612 N N . ILE A 1 83 ? 13.836 -2.684 -31.578 1.00 73.62 83 ILE A N 1
ATOM 613 C CA . ILE A 1 83 ? 14.054 -4.125 -31.774 1.00 73.62 83 ILE A CA 1
ATOM 614 C C . ILE A 1 83 ? 13.034 -4.911 -30.953 1.00 73.62 83 ILE A C 1
ATOM 616 O O . ILE A 1 83 ? 12.619 -4.456 -29.895 1.00 73.62 83 ILE A O 1
ATOM 620 N N . SER A 1 84 ? 12.652 -6.105 -31.411 1.00 70.31 84 SER A N 1
ATOM 621 C CA . SER A 1 84 ? 11.845 -7.051 -30.618 1.00 70.31 84 SER A CA 1
ATOM 622 C C . SER A 1 84 ? 10.568 -6.448 -30.002 1.00 70.31 84 SER A C 1
ATOM 624 O O . SER A 1 84 ? 10.212 -6.754 -28.869 1.00 70.31 84 SER A O 1
ATOM 626 N N . GLY A 1 85 ? 9.884 -5.561 -30.737 1.00 71.31 85 GLY A N 1
ATOM 627 C CA . GLY A 1 85 ? 8.661 -4.895 -30.265 1.00 71.31 85 GLY A CA 1
ATOM 628 C C . GLY A 1 85 ? 8.883 -3.767 -29.249 1.00 71.31 85 GLY A C 1
ATOM 629 O O . GLY A 1 85 ? 7.909 -3.254 -28.702 1.00 71.31 85 GLY A O 1
ATOM 630 N N . ILE A 1 86 ? 10.135 -3.374 -29.005 1.00 77.12 86 ILE A N 1
ATOM 631 C CA . ILE A 1 86 ? 10.507 -2.232 -28.167 1.00 77.12 86 ILE A CA 1
ATOM 632 C C . ILE A 1 86 ? 10.736 -1.031 -29.061 1.00 77.12 86 ILE A C 1
ATOM 634 O O . ILE A 1 86 ? 11.568 -1.078 -29.967 1.00 77.12 86 ILE A O 1
ATOM 638 N N . ASP A 1 87 ? 10.014 0.043 -28.773 1.00 84.50 87 ASP A N 1
ATOM 639 C CA . ASP A 1 87 ? 10.161 1.326 -29.443 1.00 84.50 87 ASP A CA 1
ATOM 640 C C . ASP A 1 87 ? 11.268 2.137 -28.760 1.00 84.50 87 ASP A C 1
ATOM 642 O O . ASP A 1 87 ? 11.185 2.459 -27.572 1.00 84.50 87 ASP A O 1
ATOM 646 N N . PHE A 1 88 ? 12.331 2.445 -29.500 1.00 81.81 88 PHE A N 1
ATOM 647 C CA . PHE A 1 88 ? 13.414 3.291 -29.006 1.00 81.81 88 PHE A CA 1
ATOM 648 C C . PHE A 1 88 ? 13.053 4.772 -29.071 1.00 81.81 88 PHE A C 1
ATOM 650 O O . PHE A 1 88 ? 13.617 5.554 -28.318 1.00 81.81 88 PHE A O 1
ATOM 657 N N . THR A 1 89 ? 12.096 5.182 -29.903 1.00 84.19 89 THR A N 1
ATOM 658 C CA . THR A 1 89 ? 11.784 6.602 -30.119 1.00 84.19 89 THR A CA 1
ATOM 659 C C . THR A 1 89 ? 11.213 7.297 -28.883 1.00 84.19 89 THR A C 1
ATOM 661 O O . THR A 1 89 ? 11.308 8.518 -28.763 1.00 84.19 89 THR A O 1
ATOM 664 N N . THR A 1 90 ? 10.677 6.523 -27.939 1.00 84.06 90 THR A N 1
ATOM 665 C CA . THR A 1 90 ? 10.165 7.001 -26.650 1.00 84.06 90 THR A CA 1
ATOM 666 C C . THR A 1 90 ? 11.201 6.924 -25.524 1.00 84.06 90 THR A C 1
ATOM 668 O O . THR A 1 90 ? 10.844 7.115 -24.365 1.00 84.06 90 THR A O 1
ATOM 671 N N . LYS A 1 91 ? 12.454 6.559 -25.824 1.00 83.19 91 LYS A N 1
ATOM 672 C CA . LYS A 1 91 ? 13.517 6.331 -24.837 1.00 83.19 91 LYS A CA 1
ATOM 673 C C . LYS A 1 91 ? 14.458 7.522 -24.765 1.00 83.19 91 LYS A C 1
ATOM 675 O O . LYS A 1 91 ? 14.856 8.061 -25.795 1.00 83.19 91 LYS A O 1
ATOM 680 N N . ASP A 1 92 ? 14.902 7.864 -23.560 1.00 84.12 92 ASP A N 1
ATOM 681 C CA . ASP A 1 92 ? 15.776 9.023 -23.329 1.00 84.12 92 ASP A CA 1
ATOM 682 C C . ASP A 1 92 ? 17.084 8.959 -24.138 1.00 84.12 92 ASP A C 1
ATOM 684 O O . ASP A 1 92 ? 17.537 9.966 -24.690 1.00 84.12 92 ASP A O 1
ATOM 688 N N . PHE A 1 93 ? 17.663 7.760 -24.299 1.00 81.69 93 PHE A N 1
ATOM 689 C CA . PHE A 1 93 ? 18.885 7.582 -25.092 1.00 81.69 93 PHE A CA 1
ATOM 690 C C . PHE A 1 93 ? 18.697 7.856 -26.589 1.00 81.69 93 PHE A C 1
ATOM 692 O O . PHE A 1 93 ? 19.679 8.056 -27.299 1.00 81.69 93 PHE A O 1
ATOM 699 N N . TYR A 1 94 ? 17.471 7.854 -27.114 1.00 83.00 94 TYR A N 1
ATOM 700 C CA . TYR A 1 94 ? 17.247 8.060 -28.545 1.00 83.00 94 TYR A CA 1
ATOM 701 C C . TYR A 1 94 ? 17.628 9.476 -28.985 1.00 83.00 94 TYR A C 1
ATOM 703 O O . TYR A 1 94 ? 18.166 9.684 -30.078 1.00 83.00 94 TYR A O 1
ATOM 711 N N . THR A 1 95 ? 17.405 10.444 -28.097 1.00 88.19 95 THR A N 1
ATOM 712 C CA . THR A 1 95 ? 17.746 11.854 -28.298 1.00 88.19 95 THR A CA 1
ATOM 713 C C . THR A 1 95 ? 19.023 12.283 -27.582 1.00 88.19 95 THR A C 1
ATOM 715 O O . THR A 1 95 ? 19.491 13.392 -27.823 1.00 88.19 95 THR A O 1
ATOM 718 N N . ALA A 1 96 ? 19.598 11.440 -26.721 1.00 82.75 96 ALA A N 1
ATOM 719 C CA . ALA A 1 96 ? 20.851 11.752 -26.042 1.00 82.75 96 ALA A CA 1
ATOM 720 C C . ALA A 1 96 ? 22.051 11.702 -27.013 1.00 82.75 96 ALA A C 1
ATOM 722 O O . ALA A 1 96 ? 22.075 10.861 -27.924 1.00 82.75 96 ALA A O 1
ATOM 723 N N . PRO A 1 97 ? 23.060 12.576 -26.838 1.00 86.75 97 PRO A N 1
ATOM 724 C CA . PRO A 1 97 ? 24.319 12.470 -27.564 1.00 86.75 97 PRO A CA 1
ATOM 725 C C . PRO A 1 97 ? 24.989 11.111 -27.337 1.00 86.75 97 PRO A C 1
ATOM 727 O O . PRO A 1 97 ? 25.063 10.611 -26.216 1.00 86.75 97 PRO A O 1
ATOM 730 N N . ILE A 1 98 ? 25.526 10.512 -28.401 1.00 76.25 98 ILE A N 1
ATOM 731 C CA . ILE A 1 98 ? 26.200 9.206 -28.352 1.00 76.25 98 ILE A CA 1
ATOM 732 C C . ILE A 1 98 ? 27.381 9.241 -27.389 1.00 76.25 98 ILE A C 1
ATOM 734 O O . ILE A 1 98 ? 27.635 8.256 -26.703 1.00 76.25 98 ILE A O 1
ATOM 738 N N . LYS A 1 99 ? 28.087 10.370 -27.310 1.00 77.25 99 LYS A N 1
ATOM 739 C CA . LYS A 1 99 ? 29.164 10.551 -26.341 1.00 77.25 99 LYS A CA 1
ATOM 740 C C . LYS A 1 99 ? 28.671 10.438 -24.899 1.00 77.25 99 LYS A C 1
ATOM 742 O O . LYS A 1 99 ? 29.252 9.670 -24.146 1.00 77.25 99 LYS A O 1
ATOM 747 N N . ASP A 1 100 ? 27.568 11.099 -24.560 1.00 80.19 100 ASP A N 1
ATOM 748 C CA . ASP A 1 100 ? 26.987 11.038 -23.215 1.00 80.19 100 ASP A CA 1
ATOM 749 C C . ASP A 1 100 ? 26.533 9.612 -22.871 1.00 80.19 100 ASP A C 1
ATOM 751 O O . ASP A 1 100 ? 26.725 9.158 -21.751 1.00 80.19 100 ASP A O 1
ATOM 755 N N . ILE A 1 101 ? 26.008 8.863 -23.848 1.00 72.19 101 ILE A N 1
ATOM 756 C CA . ILE A 1 101 ? 25.654 7.442 -23.679 1.00 72.19 101 ILE A CA 1
ATOM 757 C C . ILE A 1 101 ? 26.890 6.566 -23.422 1.00 72.19 101 ILE A C 1
ATOM 759 O O . ILE A 1 101 ? 26.829 5.610 -22.648 1.00 72.19 101 ILE A O 1
ATOM 763 N N . LEU A 1 102 ? 28.000 6.837 -24.114 1.00 70.25 102 LEU A N 1
ATOM 764 C CA . LEU A 1 102 ? 29.253 6.099 -23.934 1.00 70.25 102 LEU A CA 1
ATOM 765 C C . LEU A 1 102 ? 29.912 6.424 -22.590 1.00 70.25 102 LEU A C 1
ATOM 767 O O . LEU A 1 102 ? 30.500 5.531 -21.978 1.00 70.25 102 LEU A O 1
ATOM 771 N N . ASP A 1 103 ? 29.798 7.676 -22.151 1.00 77.44 103 ASP A N 1
ATOM 772 C CA . ASP A 1 103 ? 30.326 8.156 -20.878 1.00 77.44 103 ASP A CA 1
ATOM 773 C C . ASP A 1 103 ? 29.442 7.708 -19.695 1.00 77.44 103 ASP A C 1
ATOM 775 O O . ASP A 1 103 ? 29.968 7.411 -18.619 1.00 77.44 103 ASP A O 1
ATOM 779 N N . ASP A 1 104 ? 28.124 7.580 -19.895 1.00 76.25 104 ASP A N 1
ATOM 780 C CA . ASP A 1 104 ? 27.159 7.100 -18.904 1.00 76.25 104 ASP A CA 1
ATOM 781 C C . ASP A 1 104 ? 26.092 6.157 -19.501 1.00 76.25 104 ASP A C 1
ATOM 783 O O . ASP A 1 104 ? 25.031 6.555 -19.994 1.00 76.25 104 ASP A O 1
ATOM 787 N N . LEU A 1 105 ? 26.331 4.852 -19.351 1.00 73.25 105 LEU A N 1
ATOM 788 C CA . LEU A 1 105 ? 25.384 3.809 -19.757 1.00 73.25 105 LEU A CA 1
ATOM 789 C C . LEU A 1 105 ? 24.079 3.811 -18.943 1.00 73.25 105 LEU A C 1
ATOM 791 O O . LEU A 1 105 ? 23.118 3.146 -19.349 1.00 73.25 105 LEU A O 1
ATOM 795 N N . SER A 1 106 ? 24.003 4.538 -17.822 1.00 72.69 106 SER A N 1
ATOM 796 C CA . SER A 1 106 ? 22.779 4.634 -17.024 1.00 72.69 106 SER A CA 1
ATOM 797 C C . SER A 1 106 ? 21.633 5.283 -17.805 1.00 72.69 106 SER A C 1
ATOM 799 O O . SER A 1 106 ? 20.486 4.884 -17.623 1.00 72.69 106 SER A O 1
ATOM 801 N N . ILE A 1 107 ? 21.937 6.176 -18.757 1.00 73.12 107 ILE A N 1
ATOM 802 C CA . ILE A 1 107 ? 20.960 6.799 -19.669 1.00 73.12 107 ILE A CA 1
ATOM 803 C C . ILE A 1 107 ? 20.205 5.732 -20.470 1.00 73.12 107 ILE A C 1
ATOM 805 O O . ILE A 1 107 ? 18.998 5.826 -20.688 1.00 73.12 107 ILE A O 1
ATOM 809 N N . VAL A 1 108 ? 20.912 4.680 -20.890 1.00 73.44 108 VAL A N 1
ATOM 810 C CA . VAL A 1 108 ? 20.300 3.564 -21.610 1.00 73.44 108 VAL A CA 1
ATOM 811 C C . VAL A 1 108 ? 19.500 2.717 -20.633 1.00 73.44 108 VAL A C 1
ATOM 813 O O . VAL A 1 108 ? 18.294 2.573 -20.809 1.00 73.44 108 VAL A O 1
ATOM 816 N N . VAL A 1 109 ? 20.138 2.205 -19.577 1.00 70.31 109 VAL A N 1
ATOM 817 C CA . VAL A 1 109 ? 19.518 1.255 -18.635 1.00 70.31 109 VAL A CA 1
ATOM 818 C C . VAL A 1 109 ? 18.255 1.825 -17.978 1.00 70.31 109 VAL A C 1
ATOM 820 O O . VAL A 1 109 ? 17.258 1.117 -17.874 1.00 70.31 109 VAL A O 1
ATOM 823 N N . ASN A 1 110 ? 18.260 3.105 -17.601 1.00 77.00 110 ASN A N 1
ATOM 824 C CA . ASN A 1 110 ? 17.137 3.759 -16.922 1.00 77.00 110 ASN A CA 1
ATOM 825 C C . ASN A 1 110 ? 15.985 4.152 -17.858 1.00 77.00 110 ASN A C 1
ATOM 827 O O . ASN A 1 110 ? 14.934 4.561 -17.380 1.00 77.00 110 ASN A O 1
ATOM 831 N N . SER A 1 111 ? 16.154 4.034 -19.174 1.00 80.69 111 SER A N 1
ATOM 832 C CA . SER A 1 111 ? 15.064 4.271 -20.132 1.00 80.69 111 SER A CA 1
ATOM 833 C C . SER A 1 111 ? 14.252 3.003 -20.436 1.00 80.69 111 SER A C 1
ATOM 835 O O . SER A 1 111 ? 13.103 3.073 -20.886 1.00 80.69 111 SER A O 1
ATOM 837 N N . PHE A 1 112 ? 14.851 1.828 -20.213 1.00 81.69 112 PHE A N 1
ATOM 838 C CA . PHE A 1 112 ? 14.175 0.549 -20.385 1.00 81.69 112 PHE A CA 1
ATOM 839 C C . PHE A 1 112 ? 13.231 0.308 -19.213 1.00 81.69 112 PHE A C 1
ATOM 841 O O . PHE A 1 112 ? 13.580 0.571 -18.059 1.00 81.69 112 PHE A O 1
ATOM 848 N N . THR A 1 113 ? 12.043 -0.206 -19.518 1.00 88.69 113 THR A N 1
ATOM 849 C CA . THR A 1 113 ? 11.089 -0.673 -18.512 1.00 88.69 113 THR A CA 1
ATOM 850 C C . THR A 1 113 ? 11.269 -2.160 -18.238 1.00 88.69 113 THR A C 1
ATOM 852 O O . THR A 1 113 ? 11.954 -2.871 -18.981 1.00 88.69 113 THR A O 1
ATOM 855 N N . LEU A 1 114 ? 10.653 -2.654 -17.166 1.00 84.81 114 LEU A N 1
ATOM 856 C CA . LEU A 1 114 ? 10.639 -4.089 -16.897 1.00 84.81 114 LEU A CA 1
ATOM 857 C C . LEU A 1 114 ? 9.861 -4.859 -17.987 1.00 84.81 114 LEU A C 1
ATOM 859 O O . LEU A 1 114 ? 10.283 -5.946 -18.371 1.00 84.81 114 LEU A O 1
ATOM 863 N N . ASP A 1 115 ? 8.810 -4.270 -18.569 1.00 88.31 115 ASP A N 1
ATOM 864 C CA . ASP A 1 115 ? 8.102 -4.805 -19.746 1.00 88.31 115 ASP A CA 1
ATOM 865 C C . ASP A 1 115 ? 9.031 -4.957 -20.963 1.00 88.31 115 ASP A C 1
ATOM 867 O O . ASP A 1 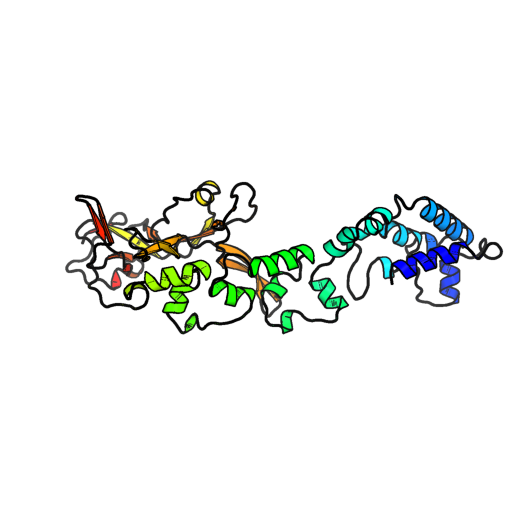115 ? 9.008 -5.986 -21.638 1.00 88.31 115 ASP A O 1
ATOM 871 N N . ASP A 1 116 ? 9.923 -3.998 -21.219 1.00 83.38 116 ASP A N 1
ATOM 872 C CA . ASP A 1 116 ? 10.903 -4.141 -22.302 1.00 83.38 116 ASP A CA 1
ATOM 873 C C . ASP A 1 116 ? 11.886 -5.291 -22.039 1.00 83.38 116 ASP A C 1
ATOM 875 O O . ASP A 1 116 ? 12.222 -6.056 -22.946 1.00 83.38 116 ASP A O 1
ATOM 879 N N . VAL A 1 117 ? 12.341 -5.447 -20.792 1.00 82.12 117 VAL A N 1
ATOM 880 C CA . VAL A 1 117 ? 13.194 -6.579 -20.398 1.00 82.12 117 VAL A CA 1
ATOM 881 C C . VAL A 1 117 ? 12.453 -7.902 -20.599 1.00 82.12 117 VAL A C 1
ATOM 883 O O . VAL A 1 117 ? 13.052 -8.852 -21.104 1.00 82.12 117 VAL A O 1
ATOM 886 N N . SER A 1 118 ? 11.157 -7.943 -20.279 1.00 81.62 118 SER A N 1
ATOM 887 C CA . SER A 1 118 ? 10.287 -9.107 -20.484 1.00 81.62 118 SER A CA 1
ATOM 888 C C . SER A 1 118 ? 10.278 -9.550 -21.957 1.00 81.62 118 SER A C 1
ATOM 890 O O . SER A 1 118 ? 10.531 -10.717 -22.261 1.00 81.62 118 SER A O 1
ATOM 892 N N . LYS A 1 119 ? 10.148 -8.595 -22.891 1.00 80.00 119 LYS A N 1
ATOM 893 C CA . LYS A 1 119 ? 10.157 -8.839 -24.345 1.00 80.00 119 LYS A CA 1
ATOM 894 C C . LYS A 1 119 ? 11.526 -9.264 -24.871 1.00 80.00 119 LYS A C 1
ATOM 896 O O . LYS A 1 119 ? 11.603 -10.108 -25.759 1.00 80.00 119 LYS A O 1
ATOM 901 N N . LEU A 1 120 ? 12.613 -8.682 -24.355 1.00 76.88 120 LEU A N 1
ATOM 902 C CA . LEU A 1 120 ? 13.979 -9.036 -24.774 1.00 76.88 120 LEU A CA 1
ATOM 903 C C . LEU A 1 120 ? 14.398 -10.422 -24.298 1.00 76.88 120 LEU A C 1
ATOM 905 O O . LEU A 1 120 ? 15.114 -11.119 -25.016 1.00 76.88 120 LEU A O 1
ATOM 909 N N . ALA A 1 121 ? 14.004 -10.780 -23.080 1.00 77.62 121 ALA A N 1
ATOM 910 C CA . ALA A 1 121 ? 14.369 -12.040 -22.452 1.00 77.62 121 ALA A CA 1
ATOM 911 C C . ALA A 1 121 ? 13.390 -13.180 -22.773 1.00 77.62 121 ALA A C 1
ATOM 913 O O . ALA A 1 121 ? 13.686 -14.316 -22.413 1.00 77.62 121 ALA A O 1
ATOM 914 N N . ASP A 1 122 ? 12.271 -12.882 -23.447 1.00 82.19 122 ASP A N 1
ATOM 915 C CA . ASP A 1 122 ? 11.161 -13.814 -23.685 1.00 82.19 122 ASP A CA 1
ATOM 916 C C . ASP A 1 122 ? 10.632 -14.411 -22.366 1.00 82.19 122 ASP A C 1
ATOM 918 O O . ASP A 1 122 ? 10.471 -15.620 -22.203 1.00 82.19 122 ASP A O 1
ATOM 922 N N . ILE A 1 123 ? 10.434 -13.534 -21.376 1.00 83.12 123 ILE A N 1
ATOM 923 C CA . ILE A 1 123 ? 9.952 -13.874 -20.035 1.00 83.12 123 ILE A CA 1
ATOM 924 C C . ILE A 1 123 ? 8.606 -13.193 -19.822 1.00 83.12 123 ILE A C 1
ATOM 926 O O . ILE A 1 123 ? 8.508 -11.977 -19.946 1.00 83.12 123 ILE A O 1
ATOM 930 N N . ASN A 1 124 ? 7.591 -13.952 -19.416 1.00 87.25 124 ASN A N 1
ATOM 931 C CA . ASN A 1 124 ? 6.335 -13.390 -18.935 1.00 87.25 124 ASN A CA 1
ATOM 932 C C . ASN A 1 124 ? 6.371 -13.270 -17.404 1.00 87.25 124 ASN A C 1
ATOM 934 O O . ASN A 1 124 ? 6.285 -14.273 -16.697 1.00 87.25 124 ASN A O 1
ATOM 938 N N . PHE A 1 125 ? 6.510 -12.052 -16.874 1.00 85.62 125 PHE A N 1
ATOM 939 C CA . PHE A 1 125 ? 6.621 -11.855 -15.424 1.00 85.62 125 PHE A CA 1
ATOM 940 C C . PHE A 1 125 ? 5.355 -12.241 -14.649 1.00 85.62 125 PHE A C 1
ATOM 942 O O . PHE A 1 125 ? 5.456 -12.679 -13.501 1.00 85.62 125 PHE A O 1
ATOM 949 N N . SER A 1 126 ? 4.186 -12.164 -15.284 1.00 84.69 126 SER A N 1
ATOM 950 C CA . SER A 1 126 ? 2.922 -12.540 -14.651 1.00 84.69 126 SER A CA 1
ATOM 951 C C . SER A 1 126 ? 2.838 -14.044 -14.348 1.00 84.69 126 SER A C 1
ATOM 953 O O . SER A 1 126 ? 2.105 -14.451 -13.449 1.00 84.69 126 SER A O 1
ATOM 955 N N . ASP A 1 127 ? 3.645 -14.882 -15.014 1.00 88.00 127 ASP A N 1
ATOM 956 C CA . ASP A 1 127 ? 3.687 -16.330 -14.755 1.00 88.00 127 ASP A CA 1
ATOM 957 C C . ASP A 1 127 ? 4.296 -16.672 -13.383 1.00 88.00 127 ASP A C 1
ATOM 959 O O . ASP A 1 127 ? 4.074 -17.766 -12.859 1.00 88.00 127 ASP A O 1
ATOM 963 N N . TYR A 1 128 ? 5.052 -15.751 -12.771 1.00 86.06 128 TYR A N 1
ATOM 964 C CA . TYR A 1 128 ? 5.641 -15.964 -11.444 1.00 86.06 128 TYR A CA 1
ATOM 965 C C . TYR A 1 128 ? 4.655 -15.725 -10.298 1.00 86.06 128 TYR A C 1
ATOM 967 O O . TYR A 1 128 ? 4.986 -16.050 -9.158 1.00 86.06 128 TYR A O 1
ATOM 975 N N . ASN A 1 129 ? 3.465 -15.179 -10.580 1.00 86.50 129 ASN A N 1
ATOM 976 C CA . ASN A 1 129 ? 2.454 -14.845 -9.575 1.00 86.50 129 ASN A CA 1
ATOM 977 C C . ASN A 1 129 ? 3.013 -13.956 -8.442 1.00 86.50 129 ASN A C 1
ATOM 979 O O . ASN A 1 129 ? 2.733 -14.167 -7.262 1.00 86.50 129 ASN A O 1
ATOM 983 N N . LEU A 1 130 ? 3.847 -12.980 -8.816 1.00 90.06 130 LEU A N 1
ATOM 984 C CA . LEU A 1 130 ? 4.445 -11.989 -7.924 1.00 90.06 130 LEU A CA 1
ATOM 985 C C . LEU A 1 130 ? 3.887 -10.605 -8.289 1.00 90.06 130 LEU A C 1
ATOM 987 O O . LEU A 1 130 ? 4.437 -9.968 -9.190 1.00 90.06 130 LEU A O 1
ATOM 991 N N . PRO A 1 131 ? 2.837 -10.112 -7.602 1.00 90.12 131 PRO A N 1
ATOM 992 C CA . PRO A 1 131 ? 2.197 -8.841 -7.948 1.00 90.12 131 PRO A CA 1
ATOM 993 C C . PRO A 1 131 ? 3.159 -7.648 -8.011 1.00 90.12 131 PRO A C 1
ATOM 995 O O . PRO A 1 131 ? 2.984 -6.756 -8.834 1.00 90.12 131 PRO A O 1
ATOM 998 N N . ILE A 1 132 ? 4.226 -7.649 -7.201 1.00 89.81 132 ILE A N 1
ATOM 999 C CA . ILE A 1 132 ? 5.256 -6.603 -7.236 1.00 89.81 132 ILE A CA 1
ATOM 1000 C C . ILE A 1 132 ? 5.956 -6.499 -8.598 1.00 89.81 132 ILE A C 1
ATOM 1002 O O . ILE A 1 132 ? 6.430 -5.422 -8.948 1.00 89.81 132 ILE A O 1
ATOM 1006 N N . LEU A 1 133 ? 6.034 -7.583 -9.376 1.00 90.62 133 LEU A N 1
ATOM 1007 C CA . LEU A 1 133 ? 6.587 -7.542 -10.730 1.00 90.62 133 LEU A CA 1
ATOM 1008 C C . LEU A 1 133 ? 5.590 -6.909 -11.701 1.00 90.62 133 LEU A C 1
ATOM 1010 O O . LEU A 1 133 ? 5.973 -6.023 -12.463 1.00 90.62 133 LEU A O 1
ATOM 1014 N N . ASP A 1 134 ? 4.317 -7.302 -11.620 1.00 88.81 134 ASP A N 1
ATOM 1015 C CA . ASP A 1 134 ? 3.245 -6.775 -12.472 1.00 88.81 134 ASP A CA 1
ATOM 1016 C C . ASP A 1 134 ? 3.028 -5.267 -12.251 1.00 88.81 134 ASP A C 1
ATOM 1018 O O . ASP A 1 134 ? 2.925 -4.501 -13.214 1.00 88.81 134 ASP A O 1
ATOM 1022 N N . ASP A 1 135 ? 3.058 -4.822 -10.990 1.00 87.62 135 ASP A N 1
ATOM 1023 C CA . ASP A 1 135 ? 2.960 -3.410 -10.590 1.00 87.62 135 ASP A CA 1
ATOM 1024 C C . ASP A 1 135 ? 4.136 -2.557 -11.106 1.00 87.62 135 ASP A C 1
ATOM 1026 O O . ASP A 1 135 ? 4.039 -1.329 -11.161 1.00 87.62 135 ASP A O 1
ATOM 1030 N N . ASN A 1 136 ? 5.252 -3.187 -11.491 1.00 89.94 136 ASN A N 1
ATOM 1031 C CA . ASN A 1 136 ? 6.476 -2.516 -11.930 1.00 89.94 136 ASN A CA 1
ATOM 1032 C C . ASN A 1 136 ? 6.821 -2.733 -13.411 1.00 89.94 136 ASN A C 1
ATOM 1034 O O . ASN A 1 136 ? 7.856 -2.232 -13.851 1.00 89.94 136 ASN A O 1
ATOM 1038 N N . LEU A 1 137 ? 5.970 -3.405 -14.195 1.00 89.56 137 LEU A N 1
ATOM 1039 C CA . LEU A 1 137 ? 6.192 -3.630 -15.632 1.00 89.56 137 LEU A CA 1
ATOM 1040 C C . LEU A 1 137 ? 6.429 -2.328 -16.406 1.00 89.56 137 LEU A C 1
ATOM 1042 O O . LEU A 1 137 ? 7.345 -2.238 -17.222 1.00 89.56 137 LEU A O 1
ATOM 1046 N N . ASP A 1 138 ? 5.625 -1.310 -16.108 1.00 89.31 138 ASP A N 1
ATOM 1047 C CA . ASP A 1 138 ? 5.651 -0.019 -16.800 1.00 89.31 138 ASP A CA 1
ATOM 1048 C C . ASP A 1 138 ? 6.722 0.938 -16.221 1.00 89.31 138 ASP A C 1
ATOM 1050 O O . ASP A 1 138 ? 6.997 1.992 -16.797 1.00 89.31 138 ASP A O 1
ATOM 1054 N N . ASN A 1 139 ? 7.364 0.574 -15.103 1.00 89.69 139 ASN A N 1
ATOM 1055 C CA . ASN A 1 139 ? 8.417 1.372 -14.479 1.00 89.69 139 ASN A CA 1
ATOM 1056 C C . ASN A 1 139 ? 9.770 1.100 -15.131 1.00 89.69 139 ASN A C 1
ATOM 1058 O O . ASN A 1 139 ? 10.055 -0.014 -15.578 1.00 89.69 139 ASN A O 1
ATOM 1062 N N . ASN A 1 140 ? 10.640 2.114 -15.136 1.00 87.62 140 ASN A N 1
ATOM 1063 C CA . ASN A 1 140 ? 12.020 1.902 -15.552 1.00 87.62 140 ASN A CA 1
ATOM 1064 C C . ASN A 1 140 ? 12.733 0.889 -14.639 1.00 87.62 140 ASN A C 1
ATOM 1066 O O . ASN A 1 140 ? 12.374 0.739 -13.469 1.00 87.62 140 ASN A O 1
ATOM 1070 N N . VAL A 1 141 ? 13.763 0.219 -15.163 1.00 82.38 141 VAL A N 1
ATOM 1071 C CA . VAL A 1 141 ? 14.480 -0.857 -14.454 1.00 82.38 141 VAL A CA 1
ATOM 1072 C C . VAL A 1 141 ? 14.976 -0.416 -13.075 1.00 82.38 141 VAL A C 1
ATOM 1074 O O . VAL A 1 141 ? 14.843 -1.171 -12.115 1.00 82.38 141 VAL A O 1
ATOM 1077 N N . LYS A 1 142 ? 15.510 0.804 -12.944 1.00 84.00 142 LYS A N 1
ATOM 1078 C CA . LYS A 1 142 ? 15.997 1.312 -11.657 1.00 84.00 142 LYS A CA 1
ATOM 1079 C C . LYS A 1 142 ? 14.859 1.459 -10.649 1.00 84.00 142 LYS A C 1
ATOM 1081 O O . LYS A 1 142 ? 14.955 0.912 -9.559 1.00 84.00 142 LYS A O 1
ATOM 1086 N N . SER A 1 143 ? 13.786 2.155 -11.013 1.00 88.88 143 SER A N 1
ATOM 1087 C CA . SER A 1 143 ? 12.606 2.341 -10.167 1.00 88.88 143 SER A CA 1
ATOM 1088 C C . SER A 1 143 ? 11.949 1.008 -9.815 1.00 88.88 143 SER A C 1
ATOM 1090 O O . SER A 1 143 ? 11.568 0.809 -8.669 1.00 88.88 143 SER A O 1
ATOM 1092 N N . ALA A 1 144 ? 11.870 0.070 -10.761 1.00 87.81 144 ALA A N 1
ATOM 1093 C CA . ALA A 1 144 ? 11.361 -1.275 -10.513 1.00 87.81 144 ALA A CA 1
ATOM 1094 C C . ALA A 1 144 ? 12.210 -2.018 -9.467 1.00 87.81 144 ALA A C 1
ATOM 1096 O O . ALA A 1 144 ? 11.663 -2.565 -8.511 1.00 87.81 144 ALA A O 1
ATOM 1097 N N . ILE A 1 145 ? 13.542 -1.995 -9.601 1.00 86.75 145 ILE A N 1
ATOM 1098 C CA . ILE A 1 145 ? 14.460 -2.590 -8.618 1.00 86.75 145 ILE A CA 1
ATOM 1099 C C . ILE A 1 145 ? 14.337 -1.888 -7.263 1.00 86.75 145 ILE A C 1
ATOM 1101 O O . ILE A 1 145 ? 14.222 -2.573 -6.251 1.00 86.75 145 ILE A O 1
ATOM 1105 N N . ASP A 1 146 ? 14.326 -0.555 -7.230 1.00 88.31 146 ASP A N 1
ATOM 1106 C CA . ASP A 1 146 ? 14.187 0.224 -5.995 1.00 88.31 146 ASP A CA 1
ATOM 1107 C C . ASP A 1 146 ? 12.867 -0.115 -5.281 1.00 88.31 146 ASP A C 1
ATOM 1109 O O . ASP A 1 146 ? 12.861 -0.320 -4.068 1.00 88.31 146 ASP A O 1
ATOM 1113 N N . ASN A 1 147 ? 11.768 -0.278 -6.023 1.00 88.69 147 ASN A N 1
ATOM 1114 C CA . ASN A 1 147 ? 10.472 -0.682 -5.478 1.00 88.69 147 ASN A CA 1
ATOM 1115 C C . ASN A 1 147 ? 10.492 -2.124 -4.942 1.00 88.69 147 ASN A C 1
ATOM 1117 O O . ASN A 1 147 ? 10.002 -2.375 -3.840 1.00 88.69 147 ASN A O 1
ATOM 1121 N N . ILE A 1 148 ? 11.090 -3.071 -5.675 1.00 88.69 148 ILE A N 1
ATOM 1122 C CA . ILE A 1 148 ? 11.229 -4.470 -5.233 1.00 88.69 148 ILE A CA 1
ATOM 1123 C C . ILE A 1 148 ? 12.100 -4.547 -3.974 1.00 88.69 148 ILE A C 1
ATOM 1125 O O . ILE A 1 148 ? 11.700 -5.152 -2.981 1.00 88.69 148 ILE A O 1
ATOM 1129 N N . MET A 1 149 ? 13.268 -3.907 -3.976 1.00 87.25 149 MET A N 1
ATOM 1130 C CA . MET A 1 149 ? 14.173 -3.889 -2.826 1.00 87.25 149 MET A CA 1
ATOM 1131 C C . MET A 1 149 ? 13.558 -3.140 -1.641 1.00 87.25 149 MET A C 1
ATOM 1133 O O . MET A 1 149 ? 13.676 -3.593 -0.503 1.00 87.25 149 MET A O 1
ATOM 1137 N N . GLY A 1 150 ? 12.844 -2.043 -1.898 1.00 84.69 150 GLY A N 1
ATOM 1138 C CA . GLY A 1 150 ? 12.080 -1.305 -0.896 1.00 84.69 150 GLY A CA 1
ATOM 1139 C C . GLY A 1 150 ? 10.982 -2.156 -0.261 1.00 84.69 150 GLY A C 1
ATOM 1140 O O . GLY A 1 150 ? 10.804 -2.108 0.951 1.00 84.69 150 GLY A O 1
ATOM 1141 N N . SER A 1 151 ? 10.314 -3.017 -1.037 1.00 84.19 151 SER A N 1
ATOM 1142 C CA . SER A 1 151 ? 9.296 -3.945 -0.518 1.00 84.19 151 SER A CA 1
ATOM 1143 C C . SER A 1 151 ? 9.856 -5.004 0.442 1.00 84.19 151 SER A C 1
ATOM 1145 O O . SER A 1 151 ? 9.108 -5.567 1.242 1.00 84.19 151 SER A O 1
ATOM 1147 N N . LEU A 1 152 ? 11.170 -5.248 0.387 1.00 82.19 152 LEU A N 1
ATOM 1148 C CA . LEU A 1 152 ? 11.897 -6.156 1.274 1.00 82.19 152 LEU A CA 1
ATOM 1149 C C . LEU A 1 152 ? 12.493 -5.447 2.500 1.00 82.19 152 LEU A C 1
ATOM 1151 O O . LEU A 1 152 ? 13.003 -6.116 3.400 1.00 82.19 152 LEU A O 1
ATOM 1155 N N . ASN A 1 153 ? 12.460 -4.113 2.546 1.00 72.44 153 ASN A N 1
ATOM 1156 C CA . ASN A 1 153 ? 13.111 -3.332 3.589 1.00 72.44 153 ASN A CA 1
ATOM 1157 C C . ASN A 1 153 ? 12.104 -2.749 4.598 1.00 72.44 153 ASN A C 1
ATOM 1159 O O . ASN A 1 153 ? 11.046 -2.241 4.234 1.00 72.44 153 ASN A O 1
ATOM 1163 N N . GLY A 1 154 ? 12.477 -2.783 5.878 1.00 61.94 154 GLY A N 1
ATOM 1164 C CA . GLY A 1 154 ? 11.949 -1.915 6.939 1.00 61.94 154 GLY A CA 1
ATOM 1165 C C . GLY A 1 154 ? 10.555 -2.203 7.501 1.00 61.94 154 GLY A C 1
ATOM 1166 O O . GLY A 1 154 ? 10.413 -2.215 8.715 1.00 61.94 154 GLY A O 1
ATOM 1167 N N . ASP A 1 155 ? 9.550 -2.492 6.674 1.00 73.38 155 ASP A N 1
ATOM 1168 C CA . ASP A 1 155 ? 8.139 -2.501 7.102 1.00 73.38 155 ASP A CA 1
ATOM 1169 C C . ASP A 1 155 ? 7.334 -3.634 6.455 1.00 73.38 155 ASP A C 1
ATOM 1171 O O . ASP A 1 155 ? 6.215 -3.422 5.982 1.00 73.38 155 ASP A O 1
ATOM 1175 N N . ILE A 1 156 ? 7.899 -4.840 6.374 1.00 88.12 156 ILE A N 1
ATOM 1176 C CA . ILE A 1 156 ? 7.160 -6.013 5.888 1.00 88.12 156 ILE A CA 1
ATOM 1177 C C . ILE A 1 156 ? 6.057 -6.349 6.898 1.00 88.12 156 ILE A C 1
ATOM 1179 O O . ILE A 1 156 ? 6.328 -6.469 8.089 1.00 88.12 156 ILE A O 1
ATOM 1183 N N . SER A 1 157 ? 4.829 -6.533 6.420 1.00 91.56 157 SER A N 1
ATOM 1184 C CA . SER A 1 157 ? 3.680 -7.033 7.184 1.00 91.56 157 SER A CA 1
ATOM 1185 C C . SER A 1 157 ? 3.066 -8.237 6.465 1.00 91.56 157 SER A C 1
ATOM 1187 O O . SER A 1 157 ? 3.382 -8.489 5.300 1.00 91.56 157 SER A O 1
ATOM 1189 N N . VAL A 1 158 ? 2.170 -8.979 7.123 1.00 93.38 158 VAL A N 1
ATOM 1190 C CA . VAL A 1 158 ? 1.461 -10.105 6.481 1.00 93.38 158 VAL A CA 1
ATOM 1191 C C . VAL A 1 158 ? 0.690 -9.633 5.248 1.00 93.38 158 VAL A C 1
ATOM 1193 O O . VAL A 1 158 ? 0.762 -10.282 4.205 1.00 93.38 158 VAL A O 1
ATOM 1196 N N . ARG A 1 159 ? 0.015 -8.478 5.331 1.00 92.38 159 ARG A N 1
ATOM 1197 C CA . ARG A 1 159 ? -0.680 -7.883 4.186 1.00 92.38 159 ARG A CA 1
ATOM 1198 C C . ARG A 1 159 ? 0.288 -7.610 3.040 1.00 92.38 159 ARG A C 1
ATOM 1200 O O . ARG A 1 159 ? 0.036 -8.059 1.934 1.00 92.38 159 ARG A O 1
ATOM 1207 N N . LYS A 1 160 ? 1.428 -6.959 3.297 1.00 91.06 160 LYS A N 1
ATOM 1208 C CA . LYS A 1 160 ? 2.427 -6.689 2.248 1.00 91.06 160 LYS A CA 1
ATOM 1209 C C . LYS A 1 160 ? 3.029 -7.964 1.660 1.00 91.06 160 LYS A C 1
ATOM 1211 O O . LYS A 1 160 ? 3.374 -7.969 0.486 1.00 91.06 160 LYS A O 1
ATOM 1216 N N . ILE A 1 161 ? 3.151 -9.042 2.437 1.00 92.19 161 ILE A N 1
ATOM 1217 C CA . ILE A 1 161 ? 3.603 -10.334 1.907 1.00 92.19 161 ILE A CA 1
ATOM 1218 C C . ILE A 1 161 ? 2.602 -10.881 0.880 1.00 92.19 161 ILE A C 1
ATOM 1220 O O . ILE A 1 161 ? 3.012 -11.289 -0.208 1.00 92.19 161 ILE A O 1
ATOM 1224 N N . LYS A 1 162 ? 1.302 -10.824 1.187 1.00 91.56 162 LYS A N 1
ATOM 1225 C CA . LYS A 1 162 ? 0.236 -11.189 0.244 1.00 91.56 162 LYS A CA 1
ATOM 1226 C C . LYS A 1 162 ? 0.213 -10.244 -0.959 1.00 91.56 162 LYS A C 1
ATOM 1228 O O . LYS A 1 162 ? 0.290 -10.705 -2.093 1.00 91.56 162 LYS A O 1
ATOM 1233 N N . ASP A 1 163 ? 0.175 -8.940 -0.710 1.00 89.12 163 ASP A N 1
ATOM 1234 C CA . ASP A 1 163 ? -0.032 -7.918 -1.737 1.00 89.12 163 ASP A CA 1
ATOM 1235 C C . ASP A 1 163 ? 1.165 -7.768 -2.684 1.00 89.12 163 ASP A C 1
ATOM 1237 O O . ASP A 1 163 ? 0.954 -7.488 -3.855 1.00 89.12 163 ASP A O 1
ATOM 1241 N N . ASN A 1 164 ? 2.407 -7.978 -2.225 1.00 90.56 164 ASN A N 1
ATOM 1242 C CA . ASN A 1 164 ? 3.602 -7.837 -3.068 1.00 90.56 164 ASN A CA 1
ATOM 1243 C C . ASN A 1 164 ? 4.089 -9.175 -3.638 1.00 90.56 164 ASN A C 1
ATOM 1245 O O . ASN A 1 164 ? 4.552 -9.226 -4.776 1.00 90.56 164 ASN A O 1
ATOM 1249 N N . PHE A 1 165 ? 4.012 -10.260 -2.862 1.00 91.12 165 PHE A N 1
ATOM 1250 C CA . PHE A 1 165 ? 4.613 -11.548 -3.229 1.00 91.12 165 PHE A CA 1
ATOM 1251 C C . PHE A 1 165 ? 3.586 -12.655 -3.491 1.00 91.12 165 PHE A C 1
ATOM 1253 O O . PHE A 1 165 ? 3.983 -13.780 -3.774 1.00 91.12 165 PHE A O 1
ATOM 1260 N N . GLY A 1 166 ? 2.283 -12.374 -3.387 1.00 89.00 166 GLY A N 1
ATOM 1261 C CA . GLY A 1 166 ? 1.228 -13.351 -3.672 1.00 89.00 166 GLY A CA 1
ATOM 1262 C C . GLY A 1 166 ? 1.160 -14.511 -2.672 1.00 89.00 166 GLY A C 1
ATOM 1263 O O . GLY A 1 166 ? 0.496 -15.512 -2.933 1.00 89.00 166 GLY A O 1
ATOM 1264 N N . ILE A 1 167 ? 1.855 -14.408 -1.534 1.00 90.50 167 ILE A N 1
ATOM 1265 C CA . ILE A 1 167 ? 1.912 -15.466 -0.523 1.00 90.50 167 ILE A CA 1
ATOM 1266 C C . ILE A 1 167 ? 0.764 -15.257 0.466 1.00 90.50 167 ILE A C 1
ATOM 1268 O O . ILE A 1 167 ? 0.803 -14.347 1.295 1.00 90.50 167 ILE A O 1
ATOM 1272 N N . ASP A 1 168 ? -0.250 -16.119 0.398 1.00 88.62 168 ASP A N 1
ATOM 1273 C CA . ASP A 1 168 ? -1.341 -16.121 1.371 1.00 88.62 168 ASP A CA 1
ATOM 1274 C C . ASP A 1 168 ? -0.932 -16.854 2.659 1.00 88.62 168 ASP A C 1
ATOM 1276 O O . ASP A 1 168 ? -0.519 -18.014 2.636 1.00 88.62 168 ASP A O 1
ATOM 1280 N N . ILE A 1 169 ? -1.056 -16.163 3.793 1.00 87.88 169 ILE A N 1
ATOM 1281 C CA . ILE A 1 169 ? -0.736 -16.674 5.136 1.00 87.88 169 ILE A CA 1
ATOM 1282 C C . ILE A 1 169 ? -2.032 -17.026 5.903 1.00 87.88 169 ILE A C 1
ATOM 1284 O O . ILE A 1 169 ? -2.021 -17.219 7.115 1.00 87.88 169 ILE A O 1
ATOM 1288 N N . GLY A 1 170 ? -3.176 -17.123 5.217 1.00 87.56 170 GLY A N 1
ATOM 1289 C CA . GLY A 1 170 ? -4.455 -17.503 5.824 1.00 87.56 170 GLY A CA 1
ATOM 1290 C C . GLY A 1 170 ? -5.107 -16.360 6.600 1.00 87.56 170 GLY A C 1
ATOM 1291 O O . GLY A 1 170 ? -5.700 -16.582 7.656 1.00 87.56 170 GLY A O 1
ATOM 1292 N N . VAL A 1 171 ? -4.989 -15.127 6.090 1.00 88.19 171 VAL A N 1
ATOM 1293 C CA . VAL A 1 171 ? -5.630 -13.930 6.675 1.00 88.19 171 VAL A CA 1
ATOM 1294 C C . VAL A 1 171 ? -7.146 -14.121 6.786 1.00 88.19 171 VAL A C 1
ATOM 1296 O O . VAL A 1 171 ? -7.750 -13.699 7.766 1.00 88.19 171 VAL A O 1
ATOM 1299 N N . GLU A 1 172 ? -7.759 -14.784 5.806 1.00 87.38 172 GLU A N 1
ATOM 1300 C CA . GLU A 1 172 ? -9.212 -15.001 5.751 1.00 87.38 172 GLU A CA 1
ATOM 1301 C C . GLU A 1 172 ? -9.686 -16.099 6.718 1.00 87.38 172 GLU A C 1
ATOM 1303 O O . GLU A 1 172 ? -10.821 -16.058 7.191 1.00 87.38 172 GLU A O 1
ATOM 1308 N N . ASP A 1 173 ? -8.799 -17.029 7.080 1.00 88.81 173 ASP A N 1
ATOM 1309 C CA . ASP A 1 173 ? -9.123 -18.192 7.913 1.00 88.81 173 ASP A CA 1
ATOM 1310 C C . ASP A 1 173 ? -8.768 -17.998 9.395 1.00 88.81 173 ASP A C 1
ATOM 1312 O O . ASP A 1 173 ? -9.219 -18.756 10.260 1.00 88.81 173 ASP A O 1
ATOM 1316 N N . ASN A 1 174 ? -7.935 -17.006 9.721 1.00 87.88 174 ASN A N 1
ATOM 1317 C CA . ASN A 1 174 ? -7.382 -16.840 11.058 1.00 87.88 174 ASN A CA 1
ATOM 1318 C C . ASN A 1 174 ? -7.530 -15.403 11.575 1.00 87.88 174 ASN A C 1
ATOM 1320 O O . ASN A 1 174 ? -6.820 -14.491 11.157 1.00 87.88 174 ASN A O 1
ATOM 1324 N N . LYS A 1 175 ? -8.399 -15.222 12.578 1.00 85.19 175 LYS A N 1
ATOM 1325 C CA . LYS A 1 175 ? -8.693 -13.914 13.188 1.00 85.19 175 LYS A CA 1
ATOM 1326 C C . LYS A 1 175 ? -7.467 -13.243 13.820 1.00 85.19 175 LYS A C 1
ATOM 1328 O O . LYS A 1 175 ? -7.353 -12.028 13.743 1.00 85.19 175 LYS A O 1
ATOM 1333 N N . LEU A 1 176 ? -6.528 -14.004 14.395 1.00 87.19 176 LEU A N 1
ATOM 1334 C CA . LEU A 1 176 ? -5.269 -13.451 14.915 1.00 87.19 176 LEU A CA 1
ATOM 1335 C C . LEU A 1 176 ? -4.423 -12.874 13.775 1.00 87.19 176 LEU A C 1
ATOM 1337 O O . LEU A 1 176 ? -3.956 -11.743 13.877 1.00 87.19 176 LEU A O 1
ATOM 1341 N N . ILE A 1 177 ? -4.260 -13.625 12.684 1.00 90.31 177 ILE A N 1
ATOM 1342 C CA . ILE A 1 177 ? -3.505 -13.166 11.512 1.00 90.31 177 ILE A CA 1
ATOM 1343 C C . ILE A 1 177 ? -4.198 -11.953 10.880 1.00 90.31 177 ILE A C 1
ATOM 1345 O O . ILE A 1 177 ? -3.522 -10.978 10.566 1.00 90.31 177 ILE A O 1
ATOM 1349 N N . ALA A 1 178 ? -5.530 -11.958 10.779 1.00 89.81 178 ALA A N 1
ATOM 1350 C CA . ALA A 1 178 ? -6.314 -10.826 10.285 1.00 89.81 178 ALA A CA 1
ATOM 1351 C C . ALA A 1 178 ? -6.139 -9.559 11.132 1.00 89.81 178 ALA A C 1
ATOM 1353 O O . ALA A 1 178 ? -5.904 -8.481 10.584 1.00 89.81 178 ALA A O 1
ATOM 1354 N N . THR A 1 179 ? -6.210 -9.679 12.460 1.00 89.50 179 THR A N 1
ATOM 1355 C CA . THR A 1 179 ? -6.018 -8.553 13.389 1.00 89.50 179 THR A CA 1
ATOM 1356 C C . THR A 1 179 ? -4.597 -7.988 13.316 1.00 89.50 179 THR A C 1
ATOM 1358 O O . THR A 1 179 ? -4.397 -6.788 13.493 1.00 89.50 179 THR A O 1
ATOM 1361 N N . LEU A 1 180 ? -3.603 -8.837 13.046 1.00 92.12 180 LEU A N 1
ATOM 1362 C CA . LEU A 1 180 ? -2.189 -8.460 13.000 1.00 92.12 180 LEU A CA 1
ATOM 1363 C C . LEU A 1 180 ? -1.666 -8.186 11.585 1.00 92.12 180 LEU A C 1
ATOM 1365 O O . LEU A 1 180 ? -0.469 -7.956 11.423 1.00 92.12 180 LEU A O 1
ATOM 1369 N N . GLN A 1 181 ? -2.522 -8.206 10.558 1.00 93.62 181 GLN A N 1
ATOM 1370 C CA . GLN A 1 181 ? -2.054 -8.261 9.171 1.00 93.62 181 GLN A CA 1
ATOM 1371 C C . GLN A 1 181 ? -1.226 -7.037 8.742 1.00 93.62 181 GLN A C 1
ATOM 1373 O O . GLN A 1 181 ? -0.384 -7.135 7.849 1.00 93.62 181 GLN A O 1
ATOM 1378 N N . ASP A 1 182 ? -1.450 -5.904 9.407 1.00 93.38 182 ASP A N 1
ATOM 1379 C CA . ASP A 1 182 ? -0.805 -4.614 9.151 1.00 93.38 182 ASP A CA 1
ATOM 1380 C C . ASP A 1 182 ? 0.351 -4.299 10.112 1.00 93.38 182 ASP A C 1
ATOM 1382 O O . ASP A 1 182 ? 1.030 -3.283 9.954 1.00 93.38 182 ASP A O 1
ATOM 1386 N N . VAL A 1 183 ? 0.609 -5.172 11.090 1.00 92.75 183 VAL A N 1
ATOM 1387 C CA . VAL A 1 183 ? 1.731 -5.027 12.024 1.00 92.75 183 VAL A CA 1
ATOM 1388 C C . VAL A 1 183 ? 3.033 -5.310 11.280 1.00 92.75 183 VAL A C 1
ATOM 1390 O O . VAL A 1 183 ? 3.182 -6.354 10.640 1.00 92.75 183 VAL A O 1
ATOM 1393 N N . ALA A 1 184 ? 3.998 -4.396 11.387 1.00 90.94 184 ALA A N 1
ATOM 1394 C CA . ALA A 1 184 ? 5.339 -4.630 10.868 1.00 90.94 184 ALA A CA 1
ATOM 1395 C C . ALA A 1 184 ? 5.986 -5.824 11.589 1.00 90.94 184 ALA A C 1
ATOM 1397 O O . ALA A 1 184 ? 5.924 -5.928 12.816 1.00 90.94 184 ALA A O 1
ATOM 1398 N N . LEU A 1 185 ? 6.653 -6.713 10.850 1.00 89.88 185 LEU A N 1
ATOM 1399 C CA . LEU A 1 185 ? 7.295 -7.912 11.402 1.00 89.88 185 LEU A CA 1
ATOM 1400 C C . LEU A 1 185 ? 8.317 -7.584 12.501 1.00 89.88 185 LEU A C 1
ATOM 1402 O O . LEU A 1 185 ? 8.469 -8.355 13.446 1.00 89.88 185 LEU A O 1
ATOM 1406 N N . SER A 1 186 ? 8.966 -6.420 12.418 1.00 88.81 186 SER A N 1
ATOM 1407 C CA . SER A 1 186 ? 9.872 -5.890 13.445 1.00 88.81 186 SER A CA 1
ATOM 1408 C C . SER A 1 186 ? 9.184 -5.645 14.796 1.00 88.81 186 SER A C 1
ATOM 1410 O O . SER A 1 186 ? 9.800 -5.839 15.841 1.00 88.81 186 SER A O 1
ATOM 1412 N N . ALA A 1 187 ? 7.901 -5.275 14.790 1.00 90.06 187 ALA A N 1
ATOM 1413 C CA . ALA A 1 187 ? 7.088 -5.036 15.982 1.00 90.06 187 ALA A CA 1
ATOM 1414 C C . ALA A 1 187 ? 6.216 -6.244 16.373 1.00 90.06 187 ALA A C 1
ATOM 1416 O O . ALA A 1 187 ? 5.573 -6.227 17.423 1.00 90.06 187 ALA A O 1
ATOM 1417 N N . PHE A 1 188 ? 6.195 -7.305 15.561 1.00 89.56 188 PHE A N 1
ATOM 1418 C CA . PHE A 1 188 ? 5.270 -8.427 15.723 1.00 89.56 188 PHE A CA 1
ATOM 1419 C C . PHE A 1 188 ? 5.411 -9.128 17.078 1.00 89.56 188 PHE A C 1
ATOM 1421 O O . PHE A 1 188 ? 4.414 -9.352 17.755 1.00 89.56 188 PHE A O 1
ATOM 1428 N N . GLY A 1 189 ? 6.640 -9.422 17.517 1.00 88.00 189 GLY A N 1
ATOM 1429 C CA . GLY A 1 189 ? 6.876 -10.085 18.808 1.00 88.00 189 GLY A CA 1
ATOM 1430 C C . GLY A 1 189 ? 6.384 -9.262 20.005 1.00 88.00 189 GLY A C 1
ATOM 1431 O O . GLY A 1 189 ? 5.742 -9.801 20.903 1.00 88.00 189 GLY A O 1
ATOM 1432 N N . ALA A 1 190 ? 6.620 -7.948 19.980 1.00 90.31 190 ALA A N 1
ATOM 1433 C CA . ALA A 1 190 ? 6.127 -7.021 20.997 1.00 90.31 190 ALA A CA 1
ATOM 1434 C C . ALA A 1 190 ? 4.592 -6.972 21.019 1.00 90.31 190 ALA A C 1
ATOM 1436 O O . ALA A 1 190 ? 3.968 -7.051 22.076 1.00 90.31 190 ALA A O 1
ATOM 1437 N N . VAL A 1 191 ? 3.966 -6.910 19.842 1.00 92.25 191 VAL A N 1
ATOM 1438 C CA . VAL A 1 191 ? 2.504 -6.922 19.731 1.00 92.25 191 VAL A CA 1
ATOM 1439 C C . VAL A 1 191 ? 1.917 -8.237 20.228 1.00 92.25 191 VAL A C 1
ATOM 1441 O O . VAL A 1 191 ? 0.939 -8.203 20.963 1.00 92.25 191 VAL A O 1
ATOM 1444 N N . VAL A 1 192 ? 2.506 -9.385 19.892 1.00 89.19 192 VAL A N 1
ATOM 1445 C CA . VAL A 1 192 ? 2.033 -10.693 20.376 1.00 89.19 192 VAL A CA 1
ATOM 1446 C C . VAL A 1 192 ? 2.125 -10.805 21.901 1.00 89.19 192 VAL A C 1
ATOM 1448 O O . VAL A 1 192 ? 1.254 -11.420 22.509 1.00 89.19 192 VAL A O 1
ATOM 1451 N N . ASN A 1 193 ? 3.124 -10.185 22.531 1.00 86.44 193 ASN A N 1
ATOM 1452 C CA . ASN A 1 193 ? 3.217 -10.148 23.993 1.00 86.44 193 ASN A CA 1
ATOM 1453 C C . ASN A 1 193 ? 2.141 -9.258 24.633 1.00 86.44 193 ASN A C 1
ATOM 1455 O O . ASN A 1 193 ? 1.628 -9.593 25.698 1.00 86.44 193 ASN A O 1
ATOM 1459 N N . ALA A 1 194 ? 1.796 -8.142 23.988 1.00 88.31 194 ALA A N 1
ATOM 1460 C CA . ALA A 1 194 ? 0.847 -7.164 24.520 1.00 88.31 194 ALA A CA 1
ATOM 1461 C C . ALA A 1 194 ? -0.613 -7.415 24.100 1.00 88.31 194 ALA A C 1
ATOM 1463 O O . ALA A 1 194 ? -1.535 -6.844 24.690 1.00 88.31 194 ALA A O 1
ATOM 1464 N N . ILE A 1 195 ? -0.855 -8.218 23.059 1.00 87.25 195 ILE A N 1
ATOM 1465 C CA . ILE A 1 195 ? -2.199 -8.413 22.523 1.00 87.25 195 ILE A CA 1
ATOM 1466 C C . ILE A 1 195 ? -3.058 -9.203 23.498 1.00 87.25 195 ILE A C 1
ATOM 1468 O O . ILE A 1 195 ? -2.684 -10.247 24.031 1.00 87.25 195 ILE A O 1
ATOM 1472 N N . THR A 1 196 ? -4.259 -8.694 23.723 1.00 80.19 196 THR A N 1
ATOM 1473 C CA . THR A 1 196 ? -5.191 -9.275 24.672 1.00 80.19 196 THR A CA 1
ATOM 1474 C C . THR A 1 196 ? -6.173 -10.207 23.973 1.00 80.19 196 THR A C 1
ATOM 1476 O O . THR A 1 196 ? -6.507 -10.038 22.798 1.00 80.19 196 THR A O 1
ATOM 1479 N N . LEU A 1 197 ? -6.682 -11.199 24.710 1.00 78.31 197 LEU A N 1
ATOM 1480 C CA . LEU A 1 197 ? -7.647 -12.165 24.175 1.00 78.31 197 LEU A CA 1
ATOM 1481 C C . LEU A 1 197 ? -8.908 -11.493 23.614 1.00 78.31 197 LEU A C 1
ATOM 1483 O O . LEU A 1 197 ? -9.449 -11.994 22.640 1.00 78.31 197 LEU A O 1
ATOM 1487 N N . ASP A 1 198 ? -9.348 -10.356 24.160 1.00 74.00 198 ASP A N 1
ATOM 1488 C CA . ASP A 1 198 ? -10.514 -9.606 23.666 1.00 74.00 198 ASP A CA 1
ATOM 1489 C C . ASP A 1 198 ? -10.297 -8.936 22.300 1.00 74.00 198 ASP A C 1
ATOM 1491 O O . ASP A 1 198 ? -11.265 -8.656 21.597 1.00 74.00 198 ASP A O 1
ATOM 1495 N N . LYS A 1 199 ? -9.041 -8.720 21.887 1.00 76.44 199 LYS A N 1
ATOM 1496 C CA . LYS A 1 199 ? -8.699 -8.268 20.527 1.00 76.44 199 LYS A CA 1
ATOM 1497 C C . LYS A 1 199 ? -8.630 -9.423 19.520 1.00 76.44 199 LYS A C 1
ATOM 1499 O O . LYS A 1 199 ? -8.694 -9.188 18.315 1.00 76.44 199 LYS A O 1
ATOM 1504 N N . LEU A 1 200 ? -8.495 -10.661 19.997 1.00 76.44 200 LEU A N 1
ATOM 1505 C CA . LEU A 1 200 ? -8.340 -11.865 19.168 1.00 76.44 200 LEU A CA 1
ATOM 1506 C C . LEU A 1 200 ? -9.626 -12.669 19.042 1.00 76.44 200 LEU A C 1
ATOM 1508 O O . LEU A 1 200 ? -9.930 -13.231 17.994 1.00 76.44 200 LEU A O 1
ATOM 1512 N N . LEU A 1 201 ? -10.374 -12.732 20.129 1.00 71.62 201 LEU A N 1
ATOM 1513 C CA . LEU A 1 201 ? -11.599 -13.486 20.272 1.00 71.62 201 LEU A CA 1
ATOM 1514 C C . LEU A 1 201 ? -12.706 -12.510 20.640 1.00 71.62 201 LEU A C 1
ATOM 1516 O O . LEU A 1 201 ? -12.478 -11.510 21.316 1.00 71.62 201 LEU A O 1
ATOM 1520 N N . GLU A 1 202 ? -13.929 -12.832 20.237 1.00 62.38 202 GLU A N 1
ATOM 1521 C CA . GLU A 1 202 ? -15.105 -12.233 20.867 1.00 62.38 202 GLU A CA 1
ATOM 1522 C C . GLU A 1 202 ? -15.212 -12.800 22.280 1.00 62.38 202 GLU A C 1
ATOM 1524 O O . GLU A 1 202 ? -15.946 -13.747 22.548 1.00 62.38 202 GLU A O 1
ATOM 1529 N N . VAL A 1 203 ? -14.386 -12.272 23.183 1.00 63.56 203 VAL A N 1
ATOM 1530 C CA . VAL A 1 203 ? -14.481 -12.596 24.598 1.00 63.56 203 VAL A CA 1
ATOM 1531 C C . VAL A 1 203 ? -15.794 -12.006 25.077 1.00 63.56 203 VAL A C 1
ATOM 1533 O O . VAL A 1 203 ? -15.991 -10.785 25.017 1.00 63.56 203 VAL A O 1
ATOM 1536 N N . ASP A 1 204 ? -16.681 -12.892 25.531 1.00 60.78 204 ASP A N 1
ATOM 1537 C CA . ASP A 1 204 ? -17.932 -12.514 26.169 1.00 60.78 204 ASP A CA 1
ATOM 1538 C C . ASP A 1 204 ? -17.599 -11.647 27.383 1.00 60.78 204 ASP A C 1
ATOM 1540 O O . ASP A 1 204 ? -17.116 -12.089 28.425 1.00 60.78 204 ASP A O 1
ATOM 1544 N N . SER A 1 205 ? -17.727 -10.353 27.160 1.00 64.75 205 SER A N 1
ATOM 1545 C CA . SER A 1 205 ? -17.537 -9.307 28.137 1.00 64.75 205 SER A CA 1
ATOM 1546 C C . SER A 1 205 ? -18.827 -8.533 28.100 1.00 64.75 205 SER A C 1
ATOM 1548 O O . SER A 1 205 ? -19.280 -8.140 27.021 1.00 64.75 205 SER A O 1
ATOM 1550 N N . ASP A 1 206 ? -19.421 -8.330 29.267 1.00 74.25 206 ASP A N 1
ATOM 1551 C CA . ASP A 1 206 ? -20.646 -7.560 29.376 1.00 74.25 206 ASP A CA 1
ATOM 1552 C C . ASP A 1 206 ? -20.474 -6.230 28.612 1.00 74.25 206 ASP A C 1
ATOM 1554 O O . ASP A 1 206 ? -19.457 -5.532 28.734 1.00 74.25 206 ASP A O 1
ATOM 1558 N N . THR A 1 207 ? -21.441 -5.933 27.746 1.00 79.12 207 THR A N 1
ATOM 1559 C CA . THR A 1 207 ? -21.426 -4.756 26.875 1.00 79.12 207 THR A CA 1
ATOM 1560 C C . THR A 1 207 ? -22.282 -3.673 27.514 1.00 79.12 207 THR A C 1
ATOM 1562 O O . THR A 1 207 ? -23.450 -3.902 27.821 1.00 79.12 207 THR A O 1
ATOM 1565 N N . PHE A 1 208 ? -21.709 -2.487 27.704 1.00 82.06 208 PHE A N 1
ATOM 1566 C CA . PHE A 1 208 ? -22.366 -1.362 28.359 1.00 82.06 208 PHE A CA 1
ATOM 1567 C C . PHE A 1 208 ? -22.464 -0.169 27.433 1.00 82.06 208 PHE A C 1
ATOM 1569 O O . PHE A 1 208 ? -21.581 0.106 26.618 1.00 82.06 208 PHE A O 1
ATOM 1576 N N . ILE A 1 209 ? -23.532 0.583 27.650 1.00 83.94 209 ILE A N 1
ATOM 1577 C CA . ILE A 1 209 ? -23.736 1.902 27.080 1.00 83.94 209 ILE A CA 1
ATOM 1578 C C . ILE A 1 209 ? -23.781 2.872 28.262 1.00 83.94 209 ILE A C 1
ATOM 1580 O O . ILE A 1 209 ? -24.482 2.591 29.242 1.00 83.94 209 ILE A O 1
ATOM 1584 N N . PRO A 1 210 ? -23.027 3.982 28.228 1.00 79.44 210 PRO A N 1
ATOM 1585 C CA . PRO A 1 210 ? -23.077 4.980 29.281 1.00 79.44 210 PRO A CA 1
ATOM 1586 C C . PRO A 1 210 ? -24.507 5.494 29.463 1.00 79.44 210 PRO A C 1
ATOM 1588 O O . PRO A 1 210 ? -25.197 5.803 28.495 1.00 79.44 210 PRO A O 1
ATOM 1591 N N . LYS A 1 211 ? -24.961 5.606 30.712 1.00 81.81 211 LYS A N 1
ATOM 1592 C CA . LYS A 1 211 ? -26.267 6.204 31.010 1.00 81.81 211 LYS A CA 1
ATOM 1593 C C . LYS A 1 211 ? -26.269 7.692 30.635 1.00 81.81 211 LYS A C 1
ATOM 1595 O O . LYS A 1 211 ? -25.321 8.399 30.983 1.00 81.81 211 LYS A O 1
ATOM 1600 N N . GLY A 1 212 ? -27.356 8.175 30.032 1.00 81.62 212 GLY A N 1
ATOM 1601 C CA . GLY A 1 212 ? -27.530 9.576 29.632 1.00 81.62 212 GLY A CA 1
ATOM 1602 C C . GLY A 1 212 ? -27.487 9.800 28.118 1.00 81.62 212 GLY A C 1
ATOM 1603 O O . GLY A 1 212 ? -27.813 8.908 27.336 1.00 81.62 212 GLY A O 1
ATOM 1604 N N . GLU A 1 213 ? -27.116 11.017 27.704 1.00 82.81 213 GLU A N 1
ATOM 1605 C CA . GLU A 1 213 ? -27.055 11.396 26.288 1.00 82.81 213 GLU A CA 1
ATOM 1606 C C . GLU A 1 213 ? -25.812 10.817 25.605 1.00 82.81 213 GLU A C 1
ATOM 1608 O O . GLU A 1 213 ? -24.679 11.192 25.911 1.00 82.81 213 GLU A O 1
ATOM 1613 N N . ASN A 1 214 ? -26.036 9.957 24.620 1.00 86.19 214 ASN A N 1
ATOM 1614 C CA . ASN A 1 214 ? -25.001 9.354 23.796 1.00 86.19 214 ASN A CA 1
ATOM 1615 C C . ASN A 1 214 ? -25.143 9.811 22.348 1.00 86.19 214 ASN A C 1
ATOM 1617 O O . ASN A 1 214 ? -26.254 9.923 21.841 1.00 86.19 214 ASN A O 1
ATOM 1621 N N . LEU A 1 215 ? -24.028 10.038 21.655 1.00 89.38 215 LEU A N 1
ATOM 1622 C CA . LEU A 1 215 ? -24.065 10.322 20.221 1.00 89.38 215 LEU A CA 1
ATOM 1623 C C . LEU A 1 215 ? -24.457 9.069 19.436 1.00 89.38 215 LEU A C 1
ATOM 1625 O O . LEU A 1 215 ? -23.961 7.976 19.719 1.00 89.38 215 LEU A O 1
ATOM 1629 N N . VAL A 1 216 ? -25.304 9.254 18.426 1.00 89.00 216 VAL A N 1
ATOM 1630 C CA . VAL A 1 216 ? -25.604 8.215 17.439 1.00 89.00 216 VAL A CA 1
ATOM 1631 C C . VAL A 1 216 ? -24.831 8.452 16.152 1.00 89.00 216 VAL A C 1
ATOM 1633 O O . VAL A 1 216 ? -24.619 9.582 15.704 1.00 89.00 216 VAL A O 1
ATOM 1636 N N . TYR A 1 217 ? -24.422 7.349 15.548 1.00 91.75 217 TYR A N 1
ATOM 1637 C CA . TYR A 1 217 ? -23.590 7.308 14.363 1.00 91.75 217 TYR A CA 1
ATOM 1638 C C . TYR A 1 217 ? -24.320 6.588 13.243 1.00 91.75 217 TYR A C 1
ATOM 1640 O O . TYR A 1 217 ? -25.199 5.762 13.477 1.00 91.75 217 TYR A O 1
ATOM 1648 N N . GLN A 1 218 ? -23.931 6.888 12.017 1.00 90.94 218 GLN A N 1
ATOM 1649 C CA . GLN A 1 218 ? -24.336 6.149 10.833 1.00 90.94 218 GLN A CA 1
ATOM 1650 C C . GLN A 1 218 ? -23.100 5.503 10.221 1.00 90.94 218 GLN A C 1
ATOM 1652 O O . GLN A 1 218 ? -22.036 6.127 10.156 1.00 90.94 218 GLN A O 1
ATOM 1657 N N . LYS A 1 219 ? -23.251 4.256 9.774 1.00 91.69 219 LYS A N 1
ATOM 1658 C CA . LYS A 1 219 ? -22.202 3.582 9.016 1.00 91.69 219 LYS A CA 1
ATOM 1659 C C . LYS A 1 219 ? -22.070 4.252 7.650 1.00 91.69 219 LYS A C 1
ATOM 1661 O O . LYS A 1 219 ? -23.071 4.508 6.980 1.00 91.69 219 LYS A O 1
ATOM 1666 N N . VAL A 1 220 ? -20.843 4.542 7.261 1.00 92.06 220 VAL A N 1
ATOM 1667 C CA . VAL A 1 220 ? -20.467 5.100 5.963 1.00 92.06 220 VAL A CA 1
ATOM 1668 C C . VAL A 1 220 ? -19.324 4.274 5.378 1.00 92.06 220 VAL A C 1
ATOM 1670 O O . VAL A 1 220 ? -18.731 3.449 6.065 1.00 92.06 220 VAL A O 1
ATOM 1673 N N . ASP A 1 221 ? -19.054 4.484 4.098 1.00 94.25 221 ASP A N 1
ATOM 1674 C CA . ASP A 1 221 ? -17.892 3.946 3.396 1.00 94.25 221 ASP A CA 1
ATOM 1675 C C . ASP A 1 221 ? -17.323 5.098 2.568 1.00 94.25 221 ASP A C 1
ATOM 1677 O O . ASP A 1 221 ? -17.801 5.405 1.471 1.00 94.25 221 ASP A O 1
ATOM 1681 N N . LYS A 1 222 ? -16.434 5.876 3.192 1.00 94.94 222 LYS A N 1
ATOM 1682 C CA . LYS A 1 222 ? -15.904 7.110 2.608 1.00 94.94 222 LYS A CA 1
ATOM 1683 C C . LYS A 1 222 ? -14.398 7.176 2.774 1.00 94.94 222 LYS A C 1
ATOM 1685 O O . LYS A 1 222 ? -13.884 7.079 3.884 1.00 94.94 222 LYS A O 1
ATOM 1690 N N . TYR A 1 223 ? -13.721 7.464 1.669 1.00 96.81 223 TYR A N 1
ATOM 1691 C CA . TYR A 1 223 ? -12.306 7.798 1.659 1.00 96.81 223 TYR A CA 1
ATOM 1692 C C . TYR A 1 223 ? -12.131 9.315 1.596 1.00 96.81 223 TYR A C 1
ATOM 1694 O O . TYR A 1 223 ? -12.681 9.978 0.715 1.00 96.81 223 TYR A O 1
ATOM 1702 N N . GLU A 1 224 ? -11.387 9.873 2.545 1.00 96.75 224 GLU A N 1
ATOM 1703 C CA . GLU A 1 224 ? -11.119 11.312 2.641 1.00 96.75 224 GLU A CA 1
ATOM 1704 C C . GLU A 1 224 ? -9.626 11.584 2.518 1.00 96.75 224 GLU A C 1
ATOM 1706 O O . GLU A 1 224 ? -8.819 10.867 3.104 1.00 96.75 224 GLU A O 1
ATOM 1711 N N . GLU A 1 225 ? -9.255 12.622 1.770 1.00 97.00 225 GLU A N 1
ATOM 1712 C CA . GLU A 1 225 ? -7.858 13.037 1.651 1.00 97.00 225 GLU A CA 1
ATOM 1713 C C . GLU A 1 225 ? -7.313 13.521 2.992 1.00 97.00 225 GLU A C 1
ATOM 1715 O O . GLU A 1 225 ? -7.964 14.260 3.736 1.00 97.00 225 GLU A O 1
ATOM 1720 N N . VAL A 1 226 ? -6.089 13.104 3.289 1.00 95.69 226 VAL A N 1
ATOM 1721 C CA . VAL A 1 226 ? -5.380 13.462 4.510 1.00 95.69 226 VAL A CA 1
ATOM 1722 C C . VAL A 1 226 ? -4.501 14.665 4.214 1.00 95.69 226 VAL A C 1
ATOM 1724 O O . VAL A 1 226 ? -3.676 14.650 3.302 1.00 95.69 226 VAL A O 1
ATOM 1727 N N . SER A 1 227 ? -4.666 15.722 5.004 1.00 94.06 227 SER A N 1
ATOM 1728 C CA . SER A 1 227 ? -3.852 16.925 4.854 1.00 94.06 227 SER A CA 1
ATOM 1729 C C . SER A 1 227 ? -2.377 16.654 5.177 1.00 94.06 227 SER A C 1
ATOM 1731 O O . SER A 1 227 ? -2.058 15.847 6.052 1.00 94.06 227 SER A O 1
ATOM 1733 N N . LYS A 1 228 ? -1.458 17.394 4.539 1.00 92.94 228 LYS A N 1
ATOM 1734 C CA . LYS A 1 228 ? -0.022 17.325 4.874 1.00 92.94 228 LYS A CA 1
ATOM 1735 C C . LYS A 1 228 ? 0.250 17.623 6.354 1.00 92.94 228 LYS A C 1
ATOM 1737 O O . LYS A 1 228 ? 1.113 16.990 6.950 1.00 92.94 228 LYS A O 1
ATOM 1742 N N . SER A 1 229 ? -0.521 18.526 6.967 1.00 91.38 229 SER A N 1
ATOM 1743 C CA . SER A 1 229 ? -0.419 18.821 8.402 1.00 91.38 229 SER A CA 1
ATOM 1744 C C . SER A 1 229 ? -0.797 17.634 9.287 1.00 91.38 229 SER A C 1
ATOM 1746 O O . SER A 1 229 ? -0.152 17.424 10.311 1.00 91.38 229 SER A O 1
ATOM 1748 N N . ASP A 1 230 ? -1.807 16.850 8.897 1.00 92.00 230 ASP A N 1
ATOM 1749 C CA . ASP A 1 230 ? -2.178 15.634 9.627 1.00 92.00 230 ASP A CA 1
ATOM 1750 C C . ASP A 1 230 ? -1.117 14.540 9.445 1.00 92.00 230 ASP A C 1
ATOM 1752 O O . ASP A 1 230 ? -0.784 13.856 10.409 1.00 92.00 230 ASP A O 1
ATOM 1756 N N . LEU A 1 231 ? -0.543 14.403 8.241 1.00 91.81 231 LEU A N 1
ATOM 1757 C CA . LEU A 1 231 ? 0.545 13.451 7.966 1.00 91.81 231 LEU A CA 1
ATOM 1758 C C . LEU A 1 231 ? 1.823 13.776 8.752 1.00 91.81 231 LEU A C 1
ATOM 1760 O O . LEU A 1 231 ? 2.489 12.869 9.240 1.00 91.81 231 LEU A O 1
ATOM 1764 N N . ALA A 1 232 ? 2.153 15.059 8.905 1.00 88.62 232 ALA A N 1
ATOM 1765 C CA . ALA A 1 232 ? 3.319 15.508 9.666 1.00 88.62 232 ALA A CA 1
ATOM 1766 C C . ALA A 1 232 ? 3.123 15.431 11.194 1.00 88.62 232 ALA A C 1
ATOM 1768 O O . ALA A 1 232 ? 4.080 15.580 11.958 1.00 88.62 232 ALA A O 1
ATOM 1769 N N . ASN A 1 233 ? 1.892 15.226 11.672 1.00 88.06 233 ASN A N 1
ATOM 1770 C CA . ASN A 1 233 ? 1.596 15.207 13.097 1.00 88.06 233 ASN A CA 1
ATOM 1771 C C . ASN A 1 233 ? 1.835 13.815 13.703 1.00 88.06 233 ASN A C 1
ATOM 1773 O O . ASN A 1 233 ? 0.952 12.959 13.718 1.00 88.06 233 ASN A O 1
ATOM 1777 N N . ALA A 1 234 ? 3.010 13.624 14.304 1.00 78.44 234 ALA A N 1
ATOM 1778 C CA . ALA A 1 234 ? 3.367 12.382 14.996 1.00 78.44 234 ALA A CA 1
ATOM 1779 C C . ALA A 1 234 ? 2.425 12.013 16.164 1.00 78.44 234 ALA A C 1
ATOM 1781 O O . ALA A 1 234 ? 2.326 10.843 16.523 1.00 78.44 234 ALA A O 1
ATOM 1782 N N . ASN A 1 235 ? 1.722 12.995 16.739 1.00 80.81 235 ASN A N 1
ATOM 1783 C CA . ASN A 1 235 ? 0.778 12.808 17.845 1.00 80.81 235 ASN A CA 1
ATOM 1784 C C . ASN A 1 235 ? -0.684 12.791 17.375 1.00 80.81 235 ASN A C 1
ATOM 1786 O O . ASN A 1 235 ? -1.595 12.988 18.184 1.00 80.81 235 ASN A O 1
ATOM 1790 N N . TYR A 1 236 ? -0.928 12.622 16.074 1.00 83.62 236 TYR A N 1
ATOM 1791 C CA . TYR A 1 236 ? -2.278 12.557 15.539 1.00 83.62 236 TYR A CA 1
ATOM 1792 C C . TYR A 1 236 ? -3.039 11.378 16.158 1.00 83.62 236 TYR A C 1
ATOM 1794 O O . TYR A 1 236 ? -2.656 10.219 16.001 1.00 83.62 236 TYR A O 1
ATOM 1802 N N . ALA A 1 237 ? -4.132 11.685 16.854 1.00 83.00 237 ALA A N 1
ATOM 1803 C CA . ALA A 1 237 ? -5.052 10.687 17.372 1.00 83.00 237 ALA A CA 1
ATOM 1804 C C . ALA A 1 237 ? -6.166 10.453 16.337 1.00 83.00 237 ALA A C 1
ATOM 1806 O O . ALA A 1 237 ? -6.841 11.421 15.972 1.00 83.00 237 ALA A O 1
ATOM 1807 N N . PRO A 1 238 ? -6.388 9.207 15.879 1.00 84.81 238 PRO A N 1
ATOM 1808 C CA . PRO A 1 238 ? -7.456 8.896 14.938 1.00 84.81 238 PRO A CA 1
ATOM 1809 C C . PRO A 1 238 ? -8.815 9.351 15.469 1.00 84.81 238 PRO A C 1
ATOM 1811 O O . PRO A 1 238 ? -9.160 9.100 16.628 1.00 84.81 238 PRO A O 1
ATOM 1814 N N . ALA A 1 239 ? -9.596 10.022 14.623 1.00 87.69 239 ALA A N 1
ATOM 1815 C CA . ALA A 1 239 ? -10.968 10.356 14.972 1.00 87.69 239 ALA A CA 1
ATOM 1816 C C . ALA A 1 239 ? -11.794 9.072 15.152 1.00 87.69 239 ALA A C 1
ATOM 1818 O O . ALA A 1 239 ? -11.616 8.083 14.440 1.00 87.69 239 ALA A O 1
ATOM 1819 N N . LEU A 1 240 ? -12.728 9.092 16.102 1.00 89.00 240 LEU A N 1
ATOM 1820 C CA . LEU A 1 240 ? -13.634 7.973 16.328 1.00 89.00 240 LEU A CA 1
ATOM 1821 C C . LEU A 1 240 ? -14.454 7.685 15.057 1.00 89.00 240 LEU A C 1
ATOM 1823 O O . LEU A 1 240 ? -15.068 8.593 14.502 1.00 89.00 240 LEU A O 1
ATOM 1827 N N . GLY A 1 241 ? -14.490 6.419 14.632 1.00 90.94 241 GLY A N 1
ATOM 1828 C CA . GLY A 1 241 ? -15.168 5.997 13.400 1.00 90.94 241 GLY A CA 1
ATOM 1829 C C . GLY A 1 241 ? -14.266 5.944 12.167 1.00 90.94 241 GLY A C 1
ATOM 1830 O O . GLY A 1 241 ? -14.725 5.499 11.117 1.00 90.94 241 GLY A O 1
ATOM 1831 N N . VAL A 1 242 ? -13.002 6.352 12.288 1.00 95.06 242 VAL A N 1
ATOM 1832 C CA . VAL A 1 242 ? -11.965 6.110 11.279 1.00 95.06 242 VAL A CA 1
ATOM 1833 C C . VAL A 1 242 ? -11.323 4.748 11.530 1.00 95.06 242 VAL A C 1
ATOM 1835 O O . VAL A 1 242 ? -11.137 4.344 12.678 1.00 95.06 242 VAL A O 1
ATOM 1838 N N . GLU A 1 243 ? -11.001 4.037 10.455 1.00 94.69 243 GLU A N 1
ATOM 1839 C CA . GLU A 1 243 ? -10.342 2.739 10.531 1.00 94.69 243 GLU A CA 1
ATOM 1840 C C . GLU A 1 243 ? -8.910 2.854 11.073 1.00 94.69 243 GLU A C 1
ATOM 1842 O O . GLU A 1 243 ? -8.133 3.735 10.690 1.00 94.69 243 GLU A O 1
ATOM 1847 N N . THR A 1 244 ? -8.554 1.942 11.974 1.00 93.38 244 THR A N 1
ATOM 1848 C CA . THR A 1 244 ? -7.245 1.884 12.626 1.00 93.38 244 THR A CA 1
ATOM 1849 C C . THR A 1 244 ? -6.647 0.489 12.521 1.00 93.38 244 THR A C 1
ATOM 1851 O O . THR A 1 244 ? -7.335 -0.488 12.226 1.00 93.38 244 THR A O 1
ATOM 1854 N N . TYR A 1 245 ? -5.349 0.393 12.788 1.00 92.88 245 TYR A N 1
ATOM 1855 C CA . TYR A 1 245 ? -4.626 -0.865 12.902 1.00 92.88 245 TYR A CA 1
ATOM 1856 C C . TYR A 1 245 ? -3.664 -0.836 14.087 1.00 92.88 245 TYR A C 1
ATOM 1858 O O . TYR A 1 245 ? -3.283 0.228 14.588 1.00 92.88 245 TYR A O 1
ATOM 1866 N N . ILE A 1 246 ? -3.248 -2.022 14.530 1.00 92.56 246 ILE A N 1
ATOM 1867 C CA . ILE A 1 246 ? -2.193 -2.157 15.531 1.00 92.56 246 ILE A CA 1
ATOM 1868 C C . ILE A 1 246 ? -0.857 -1.894 14.836 1.00 92.56 246 ILE A C 1
ATOM 1870 O O . ILE A 1 246 ? -0.448 -2.640 13.954 1.00 92.56 246 ILE A O 1
ATOM 1874 N N . SER A 1 247 ? -0.168 -0.833 15.239 1.00 91.50 247 SER A N 1
ATOM 1875 C CA . SER A 1 247 ? 1.127 -0.447 14.663 1.00 91.50 247 SER A CA 1
ATOM 1876 C C . SER A 1 247 ? 2.321 -1.005 15.434 1.00 91.50 247 SER A C 1
ATOM 1878 O O . SER A 1 247 ? 3.409 -1.132 14.880 1.00 91.50 247 SER A O 1
ATOM 1880 N N . GLY A 1 248 ? 2.126 -1.348 16.707 1.00 92.38 248 GLY A N 1
ATOM 1881 C CA . GLY A 1 248 ? 3.183 -1.818 17.591 1.00 92.38 248 GLY A CA 1
ATOM 1882 C C . GLY A 1 248 ? 2.699 -1.967 19.029 1.00 92.38 248 GLY A C 1
ATOM 1883 O O . GLY A 1 248 ? 1.498 -1.904 19.304 1.00 92.38 248 GLY A O 1
ATOM 1884 N N . ALA A 1 249 ? 3.642 -2.146 19.947 1.00 91.94 249 ALA A N 1
ATOM 1885 C CA . ALA A 1 249 ? 3.395 -2.154 21.382 1.00 91.94 249 ALA A CA 1
ATOM 1886 C C . ALA A 1 249 ? 4.539 -1.451 22.120 1.00 91.94 249 ALA A C 1
ATOM 1888 O O . ALA A 1 249 ? 5.670 -1.419 21.634 1.00 91.94 249 ALA A O 1
ATOM 1889 N N . ILE A 1 250 ? 4.227 -0.881 23.278 1.00 90.62 250 ILE A N 1
ATOM 1890 C CA . ILE A 1 250 ? 5.165 -0.189 24.160 1.00 90.62 250 ILE A CA 1
ATOM 1891 C C . ILE A 1 250 ? 5.087 -0.780 25.565 1.00 90.62 250 ILE A C 1
ATOM 1893 O O . ILE A 1 250 ? 4.080 -1.381 25.933 1.00 90.62 250 ILE A O 1
ATOM 1897 N N . ASP A 1 251 ? 6.171 -0.606 26.310 1.00 87.50 251 ASP A N 1
ATOM 1898 C CA . ASP A 1 251 ? 6.276 -0.883 27.740 1.00 87.50 251 ASP A CA 1
ATOM 1899 C C . ASP A 1 251 ? 5.998 0.428 28.493 1.00 87.50 251 ASP A C 1
ATOM 1901 O O . ASP A 1 251 ? 6.725 1.415 28.331 1.00 87.50 251 ASP A O 1
ATOM 1905 N N . THR A 1 252 ? 4.885 0.485 29.225 1.00 84.56 252 THR A N 1
ATOM 1906 C CA . THR A 1 252 ? 4.456 1.705 29.918 1.00 84.56 252 THR A CA 1
ATOM 1907 C C . THR A 1 252 ? 5.022 1.863 31.322 1.00 84.56 252 THR A C 1
ATOM 1909 O O . THR A 1 252 ? 5.073 2.999 31.808 1.00 84.56 252 THR A O 1
ATOM 1912 N N . ASP A 1 253 ? 5.477 0.786 31.962 1.00 82.81 253 ASP A N 1
ATOM 1913 C CA . ASP A 1 253 ? 6.025 0.807 33.322 1.00 82.81 253 ASP A CA 1
ATOM 1914 C C . ASP A 1 253 ? 7.550 0.588 33.386 1.00 82.81 253 ASP A C 1
ATOM 1916 O O . ASP A 1 253 ? 8.160 0.788 34.440 1.00 82.81 253 ASP A O 1
ATOM 1920 N N . ASN A 1 254 ? 8.185 0.365 32.232 1.00 83.94 254 ASN A N 1
ATOM 1921 C CA . ASN A 1 254 ? 9.609 0.094 32.036 1.00 83.94 254 ASN A CA 1
ATOM 1922 C C . ASN A 1 254 ? 10.093 -1.174 32.760 1.00 83.94 254 ASN A C 1
ATOM 1924 O O . ASN A 1 254 ? 11.250 -1.222 33.200 1.00 83.94 254 ASN A O 1
ATOM 1928 N N . ASP A 1 255 ? 9.235 -2.188 32.912 1.00 84.75 255 ASP A N 1
ATOM 1929 C CA . ASP A 1 255 ? 9.610 -3.479 33.502 1.00 84.75 255 ASP A CA 1
ATOM 1930 C C . ASP A 1 255 ? 10.353 -4.420 32.525 1.00 84.75 255 ASP A C 1
ATOM 1932 O O . ASP A 1 255 ? 10.878 -5.465 32.929 1.00 84.75 255 ASP A O 1
ATOM 1936 N N . GLY A 1 256 ? 10.476 -4.015 31.256 1.00 81.94 256 GLY A N 1
ATOM 1937 C CA . GLY A 1 256 ? 11.087 -4.775 30.167 1.00 81.94 256 GLY A CA 1
ATOM 1938 C C . GLY A 1 256 ? 10.081 -5.579 29.339 1.00 81.94 256 GLY A C 1
ATOM 1939 O O . GLY A 1 256 ? 10.485 -6.233 28.370 1.00 81.94 256 GLY A O 1
ATOM 1940 N N . THR A 1 257 ? 8.795 -5.535 29.684 1.00 83.44 257 THR A N 1
ATOM 1941 C CA . THR A 1 257 ? 7.698 -6.231 29.013 1.00 83.44 257 THR A CA 1
ATOM 1942 C C . THR A 1 257 ? 6.770 -5.220 28.361 1.00 83.44 257 THR A C 1
ATOM 1944 O O . THR A 1 257 ? 6.235 -4.317 28.987 1.00 83.44 257 THR A O 1
ATOM 1947 N N . THR A 1 258 ? 6.517 -5.390 27.068 1.00 86.25 258 THR A N 1
ATOM 1948 C CA . THR A 1 258 ? 5.514 -4.574 26.382 1.00 86.25 258 THR A CA 1
ATOM 1949 C C . THR A 1 258 ? 4.116 -4.934 26.871 1.00 86.25 258 THR A C 1
ATOM 1951 O O . THR A 1 258 ? 3.707 -6.092 26.759 1.00 86.25 258 THR A O 1
ATOM 1954 N N . ASP A 1 259 ? 3.375 -3.942 27.350 1.00 81.38 259 ASP A N 1
ATOM 1955 C CA . ASP A 1 259 ? 2.098 -4.106 28.049 1.00 81.38 259 ASP A CA 1
ATOM 1956 C C . ASP A 1 259 ? 0.950 -3.304 27.407 1.00 81.38 259 ASP A C 1
ATOM 1958 O O . ASP A 1 259 ? -0.225 -3.528 27.720 1.00 81.38 259 ASP A O 1
ATOM 1962 N N . LYS A 1 260 ? 1.255 -2.405 26.460 1.00 86.25 260 LYS A N 1
ATOM 1963 C CA . LYS A 1 260 ? 0.258 -1.561 25.795 1.00 86.25 260 LYS A CA 1
ATOM 1964 C C . LYS A 1 260 ? 0.408 -1.544 24.279 1.00 86.25 260 LYS A C 1
ATOM 1966 O O . LYS A 1 260 ? 1.443 -1.165 23.738 1.00 86.25 260 LYS A O 1
ATOM 1971 N N . LEU A 1 261 ? -0.682 -1.863 23.582 1.00 89.19 261 LEU A N 1
ATOM 1972 C CA . LEU A 1 261 ? -0.777 -1.730 22.127 1.00 89.19 261 LEU A CA 1
ATOM 1973 C C . LEU A 1 261 ? -0.791 -0.258 21.691 1.00 89.19 261 LEU A C 1
ATOM 1975 O O . LEU A 1 261 ? -1.419 0.593 22.326 1.00 89.19 261 LEU A O 1
ATOM 1979 N N . VAL A 1 262 ? -0.142 0.022 20.563 1.00 89.44 262 VAL A N 1
ATOM 1980 C CA . VAL A 1 262 ? -0.170 1.319 19.882 1.00 89.44 262 VAL A CA 1
ATOM 1981 C C . VAL A 1 262 ? -0.994 1.182 18.612 1.00 89.44 262 VAL A C 1
ATOM 1983 O O . VAL A 1 262 ? -0.583 0.509 17.665 1.00 89.44 262 VAL A O 1
ATOM 1986 N N . GLU A 1 263 ? -2.145 1.844 18.576 1.00 89.38 263 GLU A N 1
ATOM 1987 C CA . GLU A 1 263 ? -2.990 1.916 17.386 1.00 89.38 263 GLU A CA 1
ATOM 1988 C C . GLU A 1 263 ? -2.685 3.183 16.580 1.00 89.38 263 GLU A C 1
ATOM 1990 O O . GLU A 1 263 ? -2.455 4.257 17.141 1.00 89.38 263 GLU A O 1
ATOM 1995 N N . LYS A 1 264 ? -2.692 3.050 15.255 1.00 92.00 264 LYS A N 1
ATOM 1996 C CA . LYS A 1 264 ? -2.593 4.163 14.307 1.00 92.00 264 LYS A CA 1
ATOM 1997 C C . LYS A 1 264 ? -3.739 4.092 13.313 1.00 92.00 264 LYS A C 1
ATOM 1999 O O . LYS A 1 264 ? -4.357 3.049 13.126 1.00 92.00 264 LYS A O 1
ATOM 2004 N N . GLU A 1 265 ? -4.026 5.220 12.686 1.00 94.19 265 GLU A N 1
ATOM 2005 C CA . GLU A 1 265 ? -4.977 5.282 11.583 1.00 94.19 265 GLU A CA 1
ATOM 2006 C C . GLU A 1 265 ? -4.475 4.453 10.401 1.00 94.19 265 GLU A C 1
ATOM 2008 O O . GLU A 1 265 ? -3.296 4.526 10.052 1.00 94.19 265 GLU A O 1
ATOM 2013 N N . LEU A 1 266 ? -5.359 3.668 9.788 1.00 94.69 266 LEU A N 1
ATOM 2014 C CA . LEU A 1 266 ? -5.024 2.925 8.582 1.00 94.69 266 LEU A CA 1
ATOM 2015 C C . LEU A 1 266 ? -5.039 3.881 7.384 1.00 94.69 266 LEU A C 1
ATOM 2017 O O . LEU A 1 266 ? -6.006 4.621 7.167 1.00 94.69 266 LEU A O 1
ATOM 2021 N N . ARG A 1 267 ? -3.945 3.895 6.624 1.00 95.19 267 ARG A N 1
ATOM 2022 C CA . ARG A 1 267 ? -3.730 4.835 5.521 1.00 95.19 267 ARG A CA 1
ATOM 2023 C C . ARG A 1 267 ? -3.887 4.129 4.187 1.00 95.19 267 ARG A C 1
ATOM 2025 O O . ARG A 1 267 ? -3.558 2.955 4.049 1.00 95.19 267 ARG A O 1
ATOM 2032 N N . TYR A 1 268 ? -4.416 4.859 3.213 1.00 96.44 268 TYR A N 1
ATOM 2033 C CA . TYR A 1 268 ? -4.749 4.337 1.896 1.00 96.44 268 TYR A CA 1
ATOM 2034 C C . TYR A 1 268 ? -4.180 5.215 0.791 1.00 96.44 268 TYR A C 1
ATOM 2036 O O . TYR A 1 268 ? -4.136 6.435 0.922 1.00 96.44 268 TYR A O 1
ATOM 2044 N N . VAL A 1 269 ? -3.831 4.607 -0.335 1.00 95.44 269 VAL A N 1
ATOM 2045 C CA . VAL A 1 269 ? -3.495 5.298 -1.584 1.00 95.44 269 VAL A CA 1
ATOM 2046 C C . VAL A 1 269 ? -4.376 4.767 -2.703 1.00 95.44 269 VAL A C 1
ATOM 2048 O O . VAL A 1 269 ? -4.802 3.609 -2.693 1.00 95.44 269 VAL A O 1
ATOM 2051 N N . LYS A 1 270 ? -4.678 5.620 -3.677 1.00 94.69 270 LYS A N 1
ATOM 2052 C CA . LYS A 1 270 ? -5.434 5.210 -4.856 1.00 94.69 270 LYS A CA 1
ATOM 2053 C C . LYS A 1 270 ? -4.471 4.584 -5.866 1.00 94.69 270 LYS A C 1
ATOM 2055 O O . LYS A 1 270 ? -3.584 5.264 -6.374 1.00 94.69 270 LYS A O 1
ATOM 2060 N N . LYS A 1 271 ? -4.652 3.300 -6.168 1.00 89.12 271 LYS A N 1
ATOM 2061 C CA . LYS A 1 271 ? -3.897 2.580 -7.201 1.00 89.12 271 LYS A CA 1
ATOM 2062 C C . LYS A 1 271 ? -4.797 2.223 -8.374 1.00 89.12 271 LYS A C 1
ATOM 2064 O O . LYS A 1 271 ? -5.970 1.896 -8.197 1.00 89.12 271 LYS A O 1
ATOM 2069 N N . THR A 1 272 ? -4.226 2.252 -9.574 1.00 84.19 272 THR A N 1
ATOM 2070 C CA . THR A 1 272 ? -4.866 1.666 -10.754 1.00 84.19 272 THR A CA 1
ATOM 2071 C C . THR A 1 272 ? -4.516 0.188 -10.802 1.00 84.19 272 THR A C 1
ATOM 2073 O O . THR A 1 272 ? -3.352 -0.160 -10.957 1.00 84.19 272 THR A O 1
ATOM 2076 N N . VAL A 1 273 ? -5.518 -0.675 -10.690 1.00 75.88 273 VAL A N 1
ATOM 2077 C CA . VAL A 1 273 ? -5.357 -2.129 -10.741 1.00 75.88 273 VAL A CA 1
ATOM 2078 C C . VAL A 1 273 ? -5.873 -2.626 -12.089 1.00 75.88 273 VAL A C 1
ATOM 2080 O O . VAL A 1 273 ? -6.985 -2.275 -12.499 1.00 75.88 273 VAL A O 1
ATOM 2083 N N . LYS A 1 274 ? -5.068 -3.431 -12.790 1.00 69.75 274 LYS A N 1
ATOM 2084 C CA . LYS A 1 274 ? -5.484 -4.130 -14.015 1.00 69.75 274 LYS A CA 1
ATOM 2085 C C . LYS A 1 274 ? -6.284 -5.374 -13.601 1.00 69.75 274 LYS A C 1
ATOM 2087 O O . LYS A 1 274 ? -5.779 -6.215 -12.867 1.00 69.75 274 LYS A O 1
ATOM 2092 N N . GLY A 1 275 ? -7.550 -5.464 -14.008 1.00 66.00 275 GLY A N 1
ATOM 2093 C CA . GLY A 1 275 ? -8.365 -6.670 -13.834 1.00 66.00 275 GLY A CA 1
ATOM 2094 C C . GLY A 1 275 ? -7.962 -7.778 -14.813 1.00 66.00 275 GLY A C 1
ATOM 2095 O O . GLY A 1 275 ? -7.249 -7.516 -15.778 1.00 66.00 275 GLY A O 1
ATOM 2096 N N . GLU A 1 276 ? -8.475 -8.995 -14.612 1.00 62.56 276 GLU A N 1
ATOM 2097 C CA . GLU A 1 276 ? -8.163 -10.180 -15.443 1.00 62.56 276 GLU A CA 1
ATOM 2098 C C . GLU A 1 276 ? -8.427 -9.967 -16.947 1.00 62.56 276 GLU A C 1
ATOM 2100 O O . GLU A 1 276 ? -7.730 -10.518 -17.792 1.00 62.56 276 GLU A O 1
ATOM 2105 N N . ASN A 1 277 ? -9.389 -9.104 -17.291 1.00 67.81 277 ASN A N 1
ATOM 2106 C CA . ASN A 1 277 ? -9.734 -8.756 -18.675 1.00 67.81 277 ASN A CA 1
ATOM 2107 C C . ASN A 1 277 ? -8.919 -7.572 -19.238 1.00 67.81 277 ASN A C 1
ATOM 2109 O O . ASN A 1 277 ? -9.240 -7.051 -20.305 1.00 67.81 277 ASN A O 1
ATOM 2113 N N . GLY A 1 278 ? -7.915 -7.083 -18.505 1.00 66.19 278 GLY A N 1
ATOM 2114 C CA . GLY A 1 278 ? -7.127 -5.896 -18.854 1.00 66.19 278 GLY A CA 1
ATOM 2115 C C . GLY A 1 278 ? -7.801 -4.553 -18.538 1.00 66.19 278 GLY A C 1
ATOM 2116 O O . GLY A 1 278 ? -7.217 -3.500 -18.800 1.00 66.19 278 GLY A O 1
ATOM 2117 N N . GLU A 1 279 ? -9.007 -4.553 -17.958 1.00 78.25 279 GLU A N 1
ATOM 2118 C CA . GLU A 1 279 ? -9.703 -3.328 -17.548 1.00 78.25 279 GLU A CA 1
ATOM 2119 C C . GLU A 1 279 ? -8.999 -2.657 -16.362 1.00 78.25 279 GLU A C 1
ATOM 2121 O O . GLU A 1 279 ? -8.734 -3.286 -15.336 1.00 78.25 279 GLU A O 1
ATOM 2126 N N . LYS A 1 280 ? -8.705 -1.360 -16.492 1.00 79.94 280 LYS A N 1
ATOM 2127 C CA . LYS A 1 280 ? -8.075 -0.556 -15.440 1.00 79.94 280 LYS A CA 1
ATOM 2128 C C . LYS A 1 280 ? -9.146 0.011 -14.514 1.00 79.94 280 LYS A C 1
ATOM 2130 O O . LYS A 1 280 ? -9.978 0.797 -14.956 1.00 79.94 280 LYS A O 1
ATOM 2135 N N . ASN A 1 281 ? -9.091 -0.354 -13.237 1.00 83.94 281 ASN A N 1
ATOM 2136 C CA . ASN A 1 281 ? -9.985 0.164 -12.205 1.00 83.94 281 ASN A CA 1
ATOM 2137 C C . ASN A 1 281 ? -9.185 0.841 -11.095 1.00 83.94 281 ASN A C 1
ATOM 2139 O O . ASN A 1 281 ? -8.128 0.356 -10.696 1.00 83.94 281 ASN A O 1
ATOM 2143 N N . GLU A 1 282 ? -9.702 1.944 -10.564 1.00 89.69 282 GLU A N 1
ATOM 2144 C CA . GLU A 1 282 ? -9.115 2.588 -9.391 1.00 89.69 282 GLU A CA 1
ATOM 2145 C C . GLU A 1 282 ? -9.584 1.881 -8.116 1.00 89.69 282 GLU A C 1
ATOM 2147 O O . GLU A 1 282 ? -10.781 1.663 -7.919 1.00 89.69 282 GLU A O 1
ATOM 2152 N N . LYS A 1 283 ? -8.645 1.537 -7.233 1.00 91.62 283 LYS A N 1
ATOM 2153 C CA . LYS A 1 283 ? -8.923 0.968 -5.911 1.00 91.62 283 LYS A CA 1
ATOM 2154 C C . LYS A 1 283 ? -8.127 1.698 -4.838 1.00 91.62 283 LYS A C 1
ATOM 2156 O O . LYS A 1 283 ? -7.007 2.142 -5.082 1.00 91.62 283 LYS A O 1
ATOM 2161 N N . TYR A 1 284 ? -8.702 1.790 -3.644 1.00 93.94 284 TYR A N 1
ATOM 2162 C CA . TYR A 1 284 ? -7.979 2.217 -2.452 1.00 93.94 284 TYR A CA 1
ATOM 2163 C C . TYR A 1 284 ? -7.255 1.011 -1.862 1.00 93.94 284 TYR A C 1
ATOM 2165 O O . TYR A 1 284 ? -7.881 -0.000 -1.549 1.00 93.94 284 TYR A O 1
ATOM 2173 N N . VAL A 1 285 ? -5.936 1.112 -1.747 1.00 92.19 285 VAL A N 1
ATOM 2174 C CA . VAL A 1 285 ? -5.067 0.050 -1.230 1.00 92.19 285 VAL A CA 1
ATOM 2175 C C . VAL A 1 285 ? -4.356 0.580 0.004 1.00 92.19 285 VAL A C 1
ATOM 2177 O O . VAL A 1 285 ? -3.993 1.756 0.040 1.00 92.19 285 VAL A O 1
ATOM 2180 N N . VAL A 1 286 ? -4.201 -0.266 1.021 1.00 93.06 286 VAL A N 1
ATOM 2181 C CA . VAL A 1 286 ? -3.525 0.109 2.265 1.00 93.06 286 VAL A CA 1
ATOM 2182 C C . VAL A 1 286 ? -2.071 0.472 1.970 1.00 93.06 286 VAL A C 1
ATOM 2184 O O . VAL A 1 286 ? -1.342 -0.299 1.349 1.00 93.06 286 VAL A O 1
ATOM 2187 N N . ASP A 1 287 ? -1.646 1.634 2.450 1.00 91.38 287 ASP A N 1
ATOM 2188 C CA . ASP A 1 287 ? -0.266 2.092 2.395 1.00 91.38 287 ASP A CA 1
ATOM 2189 C C . ASP A 1 287 ? 0.047 2.949 3.623 1.00 91.38 287 ASP A C 1
ATOM 2191 O O . ASP A 1 287 ? -0.382 4.095 3.751 1.00 91.38 287 ASP A O 1
ATOM 2195 N N . ASN A 1 288 ? 0.823 2.357 4.528 1.00 89.94 288 ASN A N 1
ATOM 2196 C CA . ASN A 1 288 ? 1.242 2.955 5.790 1.00 89.94 288 ASN A CA 1
ATOM 2197 C C . ASN A 1 288 ? 2.658 3.562 5.717 1.00 89.94 288 ASN A C 1
ATOM 2199 O O . ASN A 1 288 ? 3.245 3.857 6.758 1.00 89.94 288 ASN A O 1
ATOM 2203 N N . SER A 1 289 ? 3.227 3.750 4.519 1.00 87.38 289 SER A N 1
ATOM 2204 C CA . SER A 1 289 ? 4.580 4.307 4.330 1.00 87.38 289 SER A CA 1
ATOM 2205 C C . SER A 1 289 ? 4.749 5.719 4.895 1.00 87.38 289 SER A C 1
ATOM 2207 O O . SER A 1 289 ? 5.859 6.100 5.256 1.00 87.38 289 SER A O 1
ATOM 2209 N N . CYS A 1 290 ? 3.659 6.469 5.084 1.00 87.44 290 CYS A N 1
ATOM 2210 C CA . CYS A 1 290 ? 3.702 7.764 5.765 1.00 87.44 290 CYS A CA 1
ATOM 2211 C C . CYS A 1 290 ? 4.134 7.683 7.242 1.00 87.44 290 CYS A C 1
ATOM 2213 O O . CYS A 1 290 ? 4.355 8.710 7.877 1.00 87.44 290 CYS A O 1
ATOM 2215 N N . TYR A 1 291 ? 4.220 6.478 7.813 1.00 87.31 291 TYR A N 1
ATOM 2216 C CA . TYR A 1 291 ? 4.725 6.244 9.165 1.00 87.31 291 TYR A CA 1
ATOM 2217 C C . TYR A 1 291 ? 6.175 5.756 9.208 1.00 87.31 291 TYR A C 1
ATOM 2219 O O . TYR A 1 291 ? 6.686 5.549 10.311 1.00 87.31 291 TYR A O 1
ATOM 2227 N N . ALA A 1 292 ? 6.815 5.562 8.053 1.00 83.69 292 ALA A N 1
ATOM 2228 C CA . ALA A 1 292 ? 8.195 5.110 7.970 1.00 83.69 292 ALA A CA 1
ATOM 2229 C C . ALA A 1 292 ? 9.170 6.167 8.510 1.00 83.69 292 ALA A C 1
ATOM 2231 O O . ALA A 1 292 ? 8.913 7.377 8.478 1.00 83.69 292 ALA A O 1
ATOM 2232 N N . GLU A 1 293 ? 10.323 5.704 8.990 1.00 82.25 293 GLU A N 1
ATOM 2233 C CA . GLU A 1 293 ? 11.402 6.591 9.410 1.00 82.25 293 GLU A CA 1
ATOM 2234 C C . GLU A 1 293 ? 11.884 7.444 8.224 1.00 82.25 293 GLU A C 1
ATOM 2236 O O . GLU A 1 293 ? 12.106 6.941 7.125 1.00 82.25 293 GLU A O 1
ATOM 2241 N N . GLY A 1 294 ? 12.031 8.754 8.442 1.00 83.50 294 GLY A N 1
ATOM 2242 C CA . GLY A 1 294 ? 12.461 9.690 7.400 1.00 83.50 294 GLY A CA 1
ATOM 2243 C C . GLY A 1 294 ? 11.366 10.126 6.420 1.00 83.50 294 GLY A C 1
ATOM 2244 O O . GLY A 1 294 ? 11.672 10.868 5.489 1.00 83.50 294 GLY A O 1
ATOM 2245 N N . PHE A 1 295 ? 10.104 9.726 6.617 1.00 88.56 295 PHE A N 1
ATOM 2246 C CA . PHE A 1 295 ? 8.995 10.241 5.812 1.00 88.56 295 PHE A CA 1
ATOM 2247 C C . PHE A 1 295 ? 8.889 11.774 5.908 1.00 88.56 295 PHE A C 1
ATOM 2249 O O . PHE A 1 295 ? 8.841 12.344 7.000 1.00 88.56 295 PHE A O 1
ATOM 2256 N N . SER A 1 296 ? 8.798 12.433 4.750 1.00 91.19 296 SER A N 1
ATOM 2257 C CA . SER A 1 296 ? 8.617 13.881 4.628 1.00 91.19 296 SER A CA 1
ATOM 2258 C C . SER A 1 296 ? 7.286 14.190 3.949 1.00 91.19 296 SER A C 1
ATOM 2260 O O . SER A 1 296 ? 7.120 13.973 2.750 1.00 91.19 296 SER A O 1
ATOM 2262 N N . ALA A 1 297 ? 6.326 14.730 4.705 1.00 90.94 297 ALA A N 1
ATOM 2263 C CA . ALA A 1 297 ? 5.022 15.118 4.160 1.00 90.94 297 ALA A CA 1
ATOM 2264 C C . ALA A 1 297 ? 5.132 16.241 3.109 1.00 90.94 297 ALA A C 1
ATOM 2266 O O . ALA A 1 297 ? 4.314 16.319 2.188 1.00 90.94 297 ALA A O 1
ATOM 2267 N N . ASP A 1 298 ? 6.141 17.107 3.233 1.00 89.94 298 ASP A N 1
ATOM 2268 C CA . ASP A 1 298 ? 6.350 18.233 2.324 1.00 89.94 298 ASP A CA 1
ATOM 2269 C C . ASP A 1 298 ? 6.900 17.777 0.971 1.00 89.94 298 ASP A C 1
ATOM 2271 O O . ASP A 1 298 ? 6.387 18.219 -0.058 1.00 89.94 298 ASP A O 1
ATOM 2275 N N . GLU A 1 299 ? 7.860 16.850 0.973 1.00 90.25 299 GLU A N 1
ATOM 2276 C CA . GLU A 1 299 ? 8.503 16.306 -0.236 1.00 90.25 299 GLU A CA 1
ATOM 2277 C C . GLU A 1 299 ? 7.692 15.182 -0.893 1.00 90.25 299 GLU A C 1
ATOM 2279 O O . GLU A 1 299 ? 7.899 14.864 -2.060 1.00 90.25 299 GLU A O 1
ATOM 2284 N N . ASN A 1 300 ? 6.750 14.586 -0.164 1.00 88.38 300 ASN A N 1
ATOM 2285 C CA . ASN A 1 300 ? 5.914 13.521 -0.686 1.00 88.38 300 ASN A CA 1
ATOM 2286 C C . ASN A 1 300 ? 4.846 14.047 -1.667 1.00 88.38 300 ASN A C 1
ATOM 2288 O O . ASN A 1 300 ? 4.043 14.931 -1.342 1.00 88.38 300 ASN A O 1
ATOM 2292 N N . GLU A 1 301 ? 4.808 13.434 -2.850 1.00 90.31 301 GLU A N 1
ATOM 2293 C CA . GLU A 1 301 ? 3.829 13.705 -3.912 1.00 90.31 301 GLU A CA 1
ATOM 2294 C C . GLU A 1 301 ? 2.595 12.785 -3.830 1.00 90.31 301 GLU A C 1
ATOM 2296 O O . GLU A 1 301 ? 1.543 13.090 -4.394 1.00 90.31 301 GLU A O 1
ATOM 2301 N N . THR A 1 302 ? 2.686 11.676 -3.089 1.00 92.38 302 THR A N 1
ATOM 2302 C CA . THR A 1 302 ? 1.601 10.696 -2.948 1.00 92.38 302 THR A CA 1
ATOM 2303 C C . THR A 1 302 ? 0.444 11.253 -2.120 1.00 92.38 302 THR A C 1
ATOM 2305 O O . THR A 1 302 ? 0.629 11.704 -0.989 1.00 92.38 302 THR A O 1
ATOM 2308 N N . THR A 1 303 ? -0.781 11.170 -2.640 1.00 95.69 303 THR A N 1
ATOM 2309 C CA . THR A 1 303 ? -1.978 11.547 -1.874 1.00 95.69 303 THR A CA 1
ATOM 2310 C C . THR A 1 303 ? -2.444 10.377 -1.011 1.00 95.69 303 THR A C 1
ATOM 2312 O O . THR A 1 303 ? -2.788 9.315 -1.532 1.00 95.69 303 THR A O 1
ATOM 2315 N N . PHE A 1 304 ? -2.476 10.590 0.305 1.00 96.75 304 PHE A N 1
ATOM 2316 C CA . PHE A 1 304 ? -2.974 9.617 1.273 1.00 96.75 304 PHE A CA 1
ATOM 2317 C C . PHE A 1 304 ? -4.434 9.883 1.624 1.00 96.75 304 PHE A C 1
ATOM 2319 O O . PHE A 1 304 ? -4.878 11.027 1.733 1.00 96.75 304 PHE A O 1
ATOM 2326 N N . TYR A 1 305 ? -5.159 8.800 1.865 1.00 97.50 305 TYR A N 1
ATOM 2327 C CA . TYR A 1 305 ? -6.565 8.788 2.218 1.00 97.50 305 TYR A CA 1
ATOM 2328 C C . TYR A 1 305 ? -6.774 8.085 3.555 1.00 97.50 305 TYR A C 1
ATOM 2330 O O . TYR A 1 305 ? -6.026 7.180 3.936 1.00 97.50 305 TYR A O 1
ATOM 2338 N N . ARG A 1 306 ? -7.825 8.496 4.256 1.00 96.69 306 ARG A N 1
ATOM 2339 C CA . ARG A 1 306 ? -8.368 7.813 5.426 1.00 96.69 306 ARG A CA 1
ATOM 2340 C C . ARG A 1 306 ? -9.690 7.161 5.100 1.00 96.69 306 ARG A C 1
ATOM 2342 O O . ARG A 1 306 ? -10.477 7.745 4.360 1.00 96.69 306 ARG A O 1
ATOM 2349 N N . HIS A 1 307 ? -9.949 6.000 5.684 1.00 97.56 307 HIS A N 1
ATOM 2350 C CA . HIS A 1 307 ? -11.237 5.332 5.564 1.00 97.56 307 HIS A CA 1
ATOM 2351 C C . HIS A 1 307 ? -12.116 5.659 6.774 1.00 97.56 307 HIS A C 1
ATOM 2353 O O . HIS A 1 307 ? -11.836 5.259 7.905 1.00 97.56 307 HIS A O 1
ATOM 2359 N N . VAL A 1 308 ? -13.184 6.412 6.528 1.00 96.62 308 VAL A N 1
ATOM 2360 C CA . VAL A 1 308 ? -14.207 6.744 7.517 1.00 96.62 308 VAL A CA 1
ATOM 2361 C C . VAL A 1 308 ? -15.317 5.704 7.417 1.00 96.62 308 VAL A C 1
ATOM 2363 O O . VAL A 1 308 ? -16.001 5.625 6.398 1.00 96.62 308 VAL A O 1
ATOM 2366 N N . GLN A 1 309 ? -15.497 4.931 8.488 1.00 95.44 309 GLN A N 1
ATOM 2367 C CA . GLN A 1 309 ? -16.503 3.871 8.607 1.00 95.44 309 GLN A CA 1
ATOM 2368 C C . GLN A 1 309 ? -17.765 4.343 9.333 1.00 95.44 309 GLN A C 1
ATOM 2370 O O . GLN A 1 309 ? -18.850 3.802 9.123 1.00 95.44 309 GLN A O 1
ATOM 2375 N N . TYR A 1 310 ? -17.644 5.351 10.199 1.00 94.00 310 TYR A N 1
ATOM 2376 C CA . TYR A 1 310 ? -18.763 5.899 10.959 1.00 94.00 310 TYR A CA 1
ATOM 2377 C C . TYR A 1 310 ? -18.647 7.414 11.081 1.00 94.00 310 TYR A C 1
ATOM 2379 O O . TYR A 1 310 ? -17.582 7.948 11.379 1.00 94.00 310 TYR A O 1
ATOM 2387 N N . VAL A 1 311 ? -19.771 8.105 10.905 1.00 92.12 311 VAL A N 1
ATOM 2388 C CA . VAL A 1 311 ? -19.894 9.546 11.171 1.00 92.12 311 VAL A CA 1
ATOM 2389 C C . VAL A 1 311 ? -21.064 9.793 12.105 1.00 92.12 311 VAL A C 1
ATOM 2391 O O . VAL A 1 311 ? -22.017 9.013 12.130 1.00 92.12 311 VAL A O 1
ATOM 2394 N N . VAL A 1 312 ? -21.004 10.881 12.871 1.00 90.50 312 VAL A N 1
ATOM 2395 C CA . VAL A 1 312 ? -22.147 11.326 13.675 1.00 90.50 312 VAL A CA 1
ATOM 2396 C C . VAL A 1 312 ? -23.327 11.532 12.726 1.00 90.50 312 VAL A C 1
ATOM 2398 O O . VAL A 1 312 ? -23.180 12.173 11.681 1.00 90.50 312 VAL A O 1
ATOM 2401 N N . ALA A 1 313 ? -24.481 10.947 13.055 1.00 86.75 313 ALA A N 1
ATOM 2402 C CA . ALA A 1 313 ? -25.696 11.164 12.276 1.00 86.75 313 ALA A CA 1
ATOM 2403 C C . ALA A 1 313 ? -25.986 12.672 12.212 1.00 86.75 313 ALA A C 1
ATOM 2405 O O . ALA A 1 313 ? -25.581 13.406 13.104 1.00 86.75 313 ALA A O 1
ATOM 2406 N N . THR A 1 314 ? -26.637 13.160 11.159 1.00 75.56 314 THR A N 1
ATOM 2407 C CA . THR A 1 314 ? -26.930 14.599 11.006 1.00 75.56 314 THR A CA 1
ATOM 2408 C C . THR A 1 314 ? -28.422 14.915 10.954 1.00 75.56 314 THR A C 1
ATOM 2410 O O . THR A 1 314 ? -28.783 16.091 10.927 1.00 75.56 314 THR A O 1
ATOM 2413 N N . SER A 1 315 ? -29.301 13.904 10.955 1.00 62.16 315 SER A N 1
ATOM 2414 C CA . SER A 1 315 ? -30.748 14.099 10.843 1.00 62.16 315 SER A CA 1
ATOM 2415 C C . SER A 1 315 ? -31.558 13.229 11.807 1.00 62.16 315 SER A C 1
ATOM 2417 O O . SER A 1 315 ? -31.239 12.066 12.054 1.00 62.16 315 SER A O 1
ATOM 2419 N N . THR A 1 316 ? -32.682 13.783 12.267 1.00 54.91 316 THR A N 1
ATOM 2420 C CA . THR A 1 316 ? -33.740 13.099 13.033 1.00 54.91 316 THR A CA 1
ATOM 2421 C C . THR A 1 316 ? -34.566 12.110 12.196 1.00 54.91 316 THR A C 1
ATOM 2423 O O . THR A 1 316 ? -35.457 11.457 12.730 1.00 54.91 316 THR A O 1
ATOM 2426 N N . SER A 1 317 ? -34.291 11.990 10.890 1.00 53.03 317 SER A N 1
ATOM 2427 C CA . SER A 1 317 ? -34.989 11.094 9.954 1.00 53.03 317 SER A CA 1
ATOM 2428 C C . SER A 1 317 ? -34.260 9.779 9.671 1.00 53.03 317 SER A C 1
ATOM 2430 O O . SER A 1 317 ? -34.767 8.957 8.906 1.00 53.03 317 SER A O 1
ATOM 2432 N N . ASN A 1 318 ? -33.082 9.560 10.257 1.00 61.00 318 ASN A N 1
ATOM 2433 C CA . ASN A 1 318 ? -32.364 8.304 10.073 1.00 61.00 318 ASN A CA 1
ATOM 2434 C C . ASN A 1 318 ? -33.131 7.165 10.760 1.00 61.00 318 ASN A C 1
ATOM 2436 O O . ASN A 1 318 ? -33.432 7.226 11.951 1.00 61.00 318 ASN A O 1
ATOM 2440 N N . ASN A 1 319 ? -33.458 6.117 9.999 1.00 65.75 319 ASN A N 1
ATOM 2441 C CA . ASN A 1 319 ? -34.109 4.922 10.531 1.00 65.75 319 ASN A CA 1
ATOM 2442 C C . ASN A 1 319 ? -33.229 4.336 11.648 1.00 65.75 319 ASN A C 1
ATOM 2444 O O . ASN A 1 319 ? -32.035 4.143 11.427 1.00 65.75 319 ASN A O 1
ATOM 2448 N N . ALA A 1 320 ? -33.798 4.016 12.816 1.00 66.00 320 ALA A N 1
ATOM 2449 C CA . ALA A 1 320 ? -33.065 3.394 13.923 1.00 66.00 320 ALA A CA 1
ATOM 2450 C C . ALA A 1 320 ? -32.297 2.127 13.494 1.00 66.00 320 ALA A C 1
ATOM 2452 O O . ALA A 1 320 ? -31.219 1.864 14.015 1.00 66.00 320 ALA A O 1
ATOM 2453 N N . ALA A 1 321 ? -32.786 1.408 12.475 1.00 70.25 321 ALA A N 1
ATOM 2454 C CA . ALA A 1 321 ? -32.104 0.261 11.865 1.00 70.25 321 ALA A CA 1
ATOM 2455 C C . ALA A 1 321 ? -30.782 0.593 11.146 1.00 70.25 321 ALA A C 1
ATOM 2457 O O . ALA A 1 321 ? -30.019 -0.304 10.809 1.00 70.25 321 ALA A O 1
ATOM 2458 N N . SER A 1 322 ? -30.512 1.872 10.892 1.00 79.00 322 SER A N 1
ATOM 2459 C CA . SER A 1 322 ? -29.282 2.368 10.260 1.00 79.00 322 SER A CA 1
ATOM 2460 C C . SER A 1 322 ? -28.351 3.096 11.235 1.00 79.00 322 SER A C 1
ATOM 2462 O O . SER A 1 322 ? -27.284 3.562 10.831 1.00 79.00 322 SER A O 1
ATOM 2464 N N . LEU A 1 323 ? -28.753 3.205 12.505 1.00 87.62 323 LEU A N 1
ATOM 2465 C CA . LEU A 1 323 ? -28.026 3.936 13.534 1.00 87.62 323 LEU A CA 1
ATOM 2466 C C . LEU A 1 323 ? -27.214 2.998 14.423 1.00 87.62 323 LEU A C 1
ATOM 2468 O O . LEU A 1 323 ? -27.616 1.873 14.716 1.00 87.62 323 LEU A O 1
ATOM 2472 N N . TYR A 1 324 ? -26.086 3.519 14.885 1.00 90.81 324 TYR A N 1
ATOM 2473 C CA . TYR A 1 324 ? -25.114 2.839 15.722 1.00 90.81 324 TYR A CA 1
ATOM 2474 C C . TYR A 1 324 ? -24.769 3.701 16.932 1.00 90.81 324 TYR A C 1
ATOM 2476 O O . TYR A 1 324 ? -24.871 4.929 16.895 1.00 90.81 324 TYR A O 1
ATOM 2484 N N . ILE A 1 325 ? -24.312 3.060 17.997 1.00 90.25 325 ILE A N 1
ATOM 2485 C CA . ILE A 1 325 ? -23.777 3.714 19.190 1.00 90.25 325 ILE A CA 1
ATOM 2486 C C . ILE A 1 325 ? -22.453 3.065 19.572 1.00 90.25 325 ILE A C 1
ATOM 2488 O O . ILE A 1 325 ? -22.223 1.890 19.289 1.00 90.25 325 ILE A O 1
ATOM 2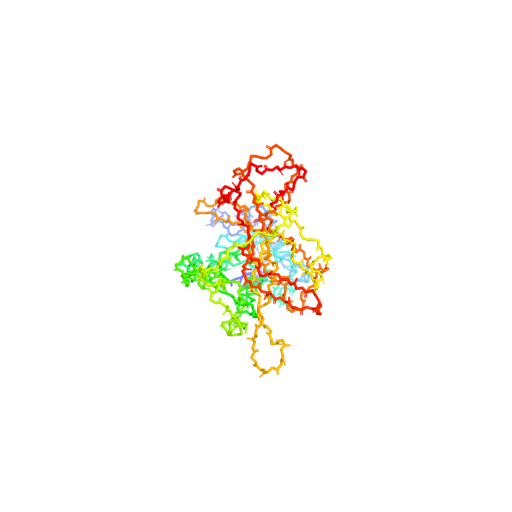492 N N . VAL A 1 326 ? -21.574 3.829 20.215 1.00 91.06 326 VAL A N 1
ATOM 2493 C CA . VAL A 1 326 ? -20.352 3.266 20.788 1.00 91.06 326 VAL A CA 1
ATOM 2494 C C . VAL A 1 326 ? -20.707 2.493 22.049 1.00 91.06 326 VAL A C 1
ATOM 2496 O O . VAL A 1 326 ? -21.294 3.045 22.981 1.00 91.06 326 VAL A O 1
ATOM 2499 N N . ALA A 1 327 ? -20.310 1.230 22.083 1.00 88.81 327 ALA A N 1
ATOM 2500 C CA . ALA A 1 327 ? -20.410 0.399 23.266 1.00 88.81 327 ALA A CA 1
ATOM 2501 C C . ALA A 1 327 ? -19.044 0.208 23.929 1.00 88.81 327 ALA A C 1
ATOM 2503 O O . ALA A 1 327 ? -17.986 0.373 23.311 1.00 88.81 327 ALA A O 1
ATOM 2504 N N . TYR A 1 328 ? -19.072 -0.157 25.207 1.00 87.31 328 TYR A N 1
ATOM 2505 C CA . TYR A 1 328 ? -17.887 -0.297 26.045 1.00 87.31 328 TYR A CA 1
ATOM 2506 C C . TYR A 1 328 ? -17.914 -1.611 26.819 1.00 87.31 328 TYR A C 1
ATOM 2508 O O . TYR A 1 328 ? -18.976 -2.140 27.141 1.00 87.31 328 TYR A O 1
ATOM 2516 N N . ALA A 1 329 ? -16.735 -2.137 27.129 1.00 81.50 329 ALA A N 1
ATOM 2517 C CA . ALA A 1 329 ? -16.588 -3.281 28.017 1.00 81.50 329 ALA A CA 1
ATOM 2518 C C . ALA A 1 329 ? -16.670 -2.826 29.480 1.00 81.50 329 ALA A C 1
ATOM 2520 O O . ALA A 1 329 ? -16.379 -1.666 29.789 1.00 81.50 329 ALA A O 1
ATOM 2521 N N . ASN A 1 330 ? -16.973 -3.750 30.401 1.00 78.00 330 ASN A N 1
ATOM 2522 C CA . ASN A 1 330 ? -16.817 -3.530 31.849 1.00 78.00 330 ASN A CA 1
ATOM 2523 C C . ASN A 1 330 ? -15.340 -3.467 32.278 1.00 78.00 330 ASN A C 1
ATOM 2525 O O . ASN A 1 330 ? -14.875 -4.236 33.120 1.00 78.00 330 ASN A O 1
ATOM 2529 N N . ARG A 1 331 ? -14.551 -2.618 31.627 1.00 75.94 331 ARG A N 1
ATOM 2530 C CA . ARG A 1 331 ? -13.110 -2.552 31.823 1.00 75.94 331 ARG A CA 1
ATOM 2531 C C . ARG A 1 331 ? -12.635 -1.123 31.665 1.00 75.94 331 ARG A C 1
ATOM 2533 O O . ARG A 1 331 ? -12.925 -0.456 30.672 1.00 75.94 331 ARG A O 1
ATOM 2540 N N . ILE A 1 332 ? -11.857 -0.689 32.646 1.00 77.44 332 ILE A N 1
ATOM 2541 C CA . ILE A 1 332 ? -11.159 0.586 32.597 1.00 77.44 332 ILE A CA 1
ATOM 2542 C C . ILE A 1 332 ? -9.933 0.423 31.693 1.00 77.44 332 ILE A C 1
ATOM 2544 O O . ILE A 1 332 ? -9.122 -0.477 31.905 1.00 77.44 332 ILE A O 1
ATOM 2548 N N . ALA A 1 333 ? -9.830 1.275 30.674 1.00 74.69 333 ALA A N 1
ATOM 2549 C CA . ALA A 1 333 ? -8.691 1.336 29.767 1.00 74.69 333 ALA A CA 1
ATOM 2550 C C . ALA A 1 333 ? -7.534 2.123 30.395 1.00 74.69 333 ALA A C 1
ATOM 2552 O O . ALA A 1 333 ? -6.403 1.650 30.416 1.00 74.69 333 ALA A O 1
ATOM 2553 N N . THR A 1 334 ? -7.816 3.308 30.941 1.00 74.69 334 THR A N 1
ATOM 2554 C CA . THR A 1 334 ? -6.826 4.131 31.649 1.00 74.69 334 THR A CA 1
ATOM 2555 C C . THR A 1 334 ? -7.439 4.808 32.867 1.00 74.69 334 THR A C 1
ATOM 2557 O O . THR A 1 334 ? -8.636 5.102 32.885 1.00 74.69 334 THR A O 1
ATOM 2560 N N . ILE A 1 335 ? -6.604 5.075 33.874 1.00 78.25 335 ILE A N 1
ATOM 2561 C CA . ILE A 1 335 ? -6.929 5.898 35.043 1.00 78.25 335 ILE A CA 1
ATOM 2562 C C . ILE A 1 335 ? -5.933 7.056 35.076 1.00 78.25 335 ILE A C 1
ATOM 2564 O O . ILE A 1 335 ? -4.727 6.829 35.062 1.00 78.25 335 ILE A O 1
ATOM 2568 N N . ASP A 1 336 ? -6.442 8.283 35.128 1.00 77.25 336 ASP A N 1
ATOM 2569 C CA . ASP A 1 336 ? -5.660 9.507 35.295 1.00 77.25 336 ASP A CA 1
ATOM 2570 C C . ASP A 1 336 ? -6.256 10.332 36.444 1.00 77.25 336 ASP A C 1
ATOM 2572 O O . ASP A 1 336 ? -7.266 11.034 36.303 1.00 77.25 336 ASP A O 1
ATOM 2576 N N . GLY A 1 337 ? -5.675 10.170 37.634 1.00 82.56 337 GLY A N 1
ATOM 2577 C CA . GLY A 1 337 ? -6.189 10.757 38.868 1.00 82.56 337 GLY A CA 1
ATOM 2578 C C . GLY A 1 337 ? -7.618 10.296 39.174 1.00 82.56 337 GLY A C 1
ATOM 2579 O O . GLY A 1 337 ? -7.851 9.136 39.501 1.00 82.56 337 GLY A O 1
ATOM 2580 N N . THR A 1 338 ? -8.583 11.217 39.096 1.00 81.75 338 THR A N 1
ATOM 2581 C CA . THR A 1 338 ? -10.017 10.941 39.318 1.00 81.75 338 THR A CA 1
ATOM 2582 C C . THR A 1 338 ? -10.791 10.633 38.036 1.00 81.75 338 THR A C 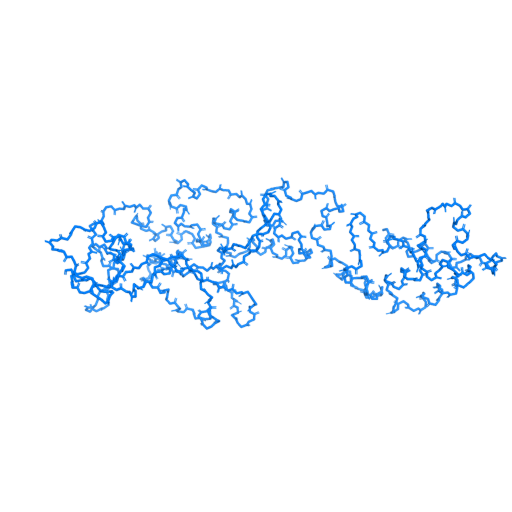1
ATOM 2584 O O . THR A 1 338 ? -12.001 10.402 38.093 1.00 81.75 338 THR A O 1
ATOM 2587 N N . LYS A 1 339 ? -10.127 10.647 36.876 1.00 81.06 339 LYS A N 1
ATOM 2588 C CA . LYS A 1 339 ? -10.731 10.356 35.574 1.00 81.06 339 LYS A CA 1
ATOM 2589 C C . LYS A 1 339 ? -10.368 8.946 35.136 1.00 81.06 339 LYS A C 1
ATOM 2591 O O . LYS A 1 339 ? -9.268 8.469 35.396 1.00 81.06 339 LYS A O 1
ATOM 2596 N N . TYR A 1 340 ? -11.288 8.296 34.437 1.00 80.50 340 TYR A N 1
ATOM 2597 C CA . TYR A 1 340 ? -11.042 7.010 33.802 1.00 80.50 340 TYR A CA 1
ATOM 2598 C C . TYR A 1 340 ? -11.604 7.008 32.384 1.00 80.50 340 TYR A C 1
ATOM 2600 O O . TYR A 1 340 ? -12.527 7.762 32.068 1.00 80.50 340 TYR A O 1
ATOM 2608 N N . THR A 1 341 ? -11.051 6.149 31.537 1.00 82.44 341 THR A N 1
ATOM 2609 C CA . THR A 1 341 ? -11.611 5.832 30.220 1.00 82.44 341 THR A CA 1
ATOM 2610 C C . THR A 1 341 ? -12.024 4.366 30.188 1.00 82.44 341 THR A C 1
ATOM 2612 O O . THR A 1 341 ? -11.433 3.537 30.880 1.00 82.44 341 THR A O 1
ATOM 2615 N N . LEU A 1 342 ? -13.068 4.036 29.431 1.00 81.25 342 LEU A N 1
ATOM 2616 C CA . LEU A 1 342 ? -13.519 2.655 29.254 1.00 81.25 342 LEU A CA 1
ATOM 2617 C C . LEU A 1 342 ? -12.952 2.077 27.960 1.00 81.25 342 LEU A C 1
ATOM 2619 O O . LEU A 1 342 ? -12.776 2.796 26.976 1.00 81.25 342 LEU A O 1
ATOM 2623 N N . VAL A 1 343 ? -12.713 0.768 27.950 1.00 79.12 343 VAL A N 1
ATOM 2624 C CA . VAL A 1 343 ? -12.345 0.048 26.725 1.00 79.12 343 VAL A CA 1
ATOM 2625 C C . VAL A 1 343 ? -13.549 0.049 25.783 1.00 79.12 343 VAL A C 1
ATOM 2627 O O . VAL A 1 343 ? -14.605 -0.483 26.128 1.00 79.12 343 VAL A O 1
ATOM 2630 N N . SER A 1 344 ? -13.411 0.658 24.602 1.00 82.94 344 SER A N 1
ATOM 2631 C CA . SER A 1 344 ? -14.456 0.613 23.574 1.00 82.94 344 SER A CA 1
ATOM 2632 C C . SER A 1 344 ? -14.541 -0.787 22.963 1.00 82.94 344 SER A C 1
ATOM 2634 O O . SER A 1 344 ? -13.519 -1.371 22.608 1.00 82.94 344 SER A O 1
ATOM 2636 N N . LYS A 1 345 ? -15.764 -1.304 22.804 1.00 80.69 345 LYS A N 1
ATOM 2637 C CA . LYS A 1 345 ? -16.065 -2.515 22.019 1.00 80.69 345 LYS A CA 1
ATOM 2638 C C . LYS A 1 345 ? -16.454 -2.185 20.574 1.00 80.69 345 LYS A C 1
ATOM 2640 O O . LYS A 1 345 ? -16.885 -3.065 19.839 1.00 80.69 345 LYS A O 1
ATOM 2645 N N . GLY A 1 346 ? -16.303 -0.922 20.172 1.00 86.75 346 GLY A N 1
ATOM 2646 C CA . GLY A 1 346 ? -16.687 -0.430 18.857 1.00 86.75 346 GLY A CA 1
ATOM 2647 C C . GLY A 1 346 ? -18.161 -0.041 18.767 1.00 86.75 346 GLY A C 1
ATOM 2648 O O . GLY A 1 346 ? -18.807 0.297 19.762 1.00 86.75 346 GLY A O 1
ATOM 2649 N N . PHE A 1 347 ? -18.665 -0.040 17.536 1.00 90.06 347 PHE A N 1
ATOM 2650 C CA . PHE A 1 347 ? -20.017 0.390 17.203 1.00 90.06 347 PHE A CA 1
ATOM 2651 C C . PHE A 1 347 ? -20.980 -0.795 17.213 1.00 90.06 347 PHE A C 1
ATOM 2653 O O . PHE A 1 347 ? -20.734 -1.797 16.547 1.00 90.06 347 PHE A O 1
ATOM 2660 N N . VAL A 1 348 ? -22.100 -0.649 17.916 1.00 89.00 348 VAL A N 1
ATOM 2661 C CA . VAL A 1 348 ? -23.206 -1.615 17.914 1.00 89.00 348 VAL A CA 1
ATOM 2662 C C . VAL A 1 348 ? -24.443 -0.978 17.284 1.00 89.00 348 VAL A C 1
ATOM 2664 O O . VAL A 1 348 ? -24.706 0.204 17.536 1.00 89.00 348 VAL A O 1
ATOM 2667 N N . PRO A 1 349 ? -25.195 -1.705 16.443 1.00 89.00 349 PRO A N 1
ATOM 2668 C CA . PRO A 1 349 ? -26.412 -1.170 15.853 1.00 89.00 349 PRO A CA 1
ATOM 2669 C C . PRO A 1 349 ? -27.482 -1.002 16.936 1.00 89.00 349 PRO A C 1
ATOM 2671 O O . PRO A 1 349 ? -27.608 -1.821 17.848 1.00 89.00 349 PRO A O 1
ATOM 2674 N N . LEU A 1 350 ? -28.293 0.052 16.830 1.00 84.19 350 LEU A N 1
ATOM 2675 C CA . LEU A 1 350 ? -29.351 0.313 17.810 1.00 84.19 350 LEU A CA 1
ATOM 2676 C C . LEU A 1 350 ? -30.406 -0.799 17.851 1.00 84.19 350 LEU A C 1
ATOM 2678 O O . LEU A 1 350 ? -31.059 -0.974 18.874 1.00 84.19 350 LEU A O 1
ATOM 2682 N N . THR A 1 351 ? -30.559 -1.570 16.773 1.00 83.75 351 THR A N 1
ATOM 2683 C CA . THR A 1 351 ? -31.487 -2.712 16.717 1.00 83.75 351 THR A CA 1
ATOM 2684 C C . THR A 1 351 ? -31.114 -3.858 17.641 1.00 83.75 351 THR A C 1
ATOM 2686 O O . THR A 1 351 ? -31.996 -4.624 18.019 1.00 83.75 351 THR A O 1
ATOM 2689 N N . ASP A 1 352 ? -29.842 -3.963 18.023 1.00 83.25 352 ASP A N 1
ATOM 2690 C CA . ASP A 1 352 ? -29.359 -5.034 18.896 1.00 83.25 352 ASP A CA 1
ATOM 2691 C C . ASP A 1 352 ? -29.534 -4.676 20.379 1.00 83.25 352 ASP A C 1
ATOM 2693 O O . ASP A 1 352 ? -29.298 -5.495 21.268 1.00 83.25 352 ASP A O 1
ATOM 2697 N N . ILE A 1 353 ? -29.983 -3.450 20.667 1.00 78.81 353 ILE A N 1
ATOM 2698 C CA . ILE A 1 353 ? -30.179 -2.948 22.021 1.00 78.81 353 ILE A CA 1
ATOM 2699 C C . ILE A 1 353 ? -31.663 -3.016 22.366 1.00 78.81 353 ILE A C 1
ATOM 2701 O O . ILE A 1 353 ? -32.517 -2.389 21.739 1.00 78.81 353 ILE A O 1
ATOM 2705 N N . THR A 1 354 ? -31.979 -3.759 23.424 1.00 77.00 354 THR A N 1
ATOM 2706 C CA . THR A 1 354 ? -33.333 -3.768 23.982 1.00 77.00 354 THR A CA 1
ATOM 2707 C C . THR A 1 354 ? -33.501 -2.576 24.913 1.00 77.00 354 THR A C 1
ATOM 2709 O O . THR A 1 354 ? -32.920 -2.534 25.998 1.00 77.00 354 THR A O 1
ATOM 2712 N N . PHE A 1 355 ? -34.323 -1.613 24.509 1.00 72.31 355 PHE A N 1
ATOM 2713 C CA . PHE A 1 355 ? -34.651 -0.465 25.344 1.00 72.31 355 PHE A CA 1
ATOM 2714 C C . PHE A 1 355 ? -35.889 -0.744 26.197 1.00 72.31 355 PHE A C 1
ATOM 2716 O O . PHE A 1 355 ? -36.881 -1.299 25.727 1.00 72.31 355 PHE A O 1
ATOM 2723 N N . SER A 1 356 ? -35.849 -0.319 27.461 1.00 69.12 356 SER A N 1
ATOM 2724 C CA . SER A 1 356 ? -37.006 -0.413 28.366 1.00 69.12 356 SER A CA 1
ATOM 2725 C C . SER A 1 356 ? -38.135 0.561 27.998 1.00 69.12 356 SER A C 1
ATOM 2727 O O . SER A 1 356 ? -39.279 0.365 28.405 1.00 69.12 356 SER A O 1
ATOM 2729 N N . GLN A 1 357 ? -37.821 1.601 27.223 1.00 66.50 357 GLN A N 1
ATOM 2730 C CA . GLN A 1 357 ? -38.747 2.586 26.665 1.00 66.50 357 GLN A CA 1
ATOM 2731 C C . GLN A 1 357 ? -38.318 2.916 25.236 1.00 66.50 357 GLN A C 1
ATOM 2733 O O . GLN A 1 357 ? -37.148 2.747 24.905 1.00 66.50 357 GLN A O 1
ATOM 2738 N N . THR A 1 358 ? -39.233 3.399 24.391 1.00 65.19 358 THR A N 1
ATOM 2739 C CA . THR A 1 358 ? -38.871 3.823 23.033 1.00 65.19 358 THR A CA 1
ATOM 2740 C C . THR A 1 358 ? -37.804 4.921 23.106 1.00 65.19 358 THR A C 1
ATOM 2742 O O . THR A 1 358 ? -38.081 5.977 23.680 1.00 65.19 358 THR A O 1
ATOM 2745 N N . PRO A 1 359 ? -36.603 4.697 22.551 1.00 63.56 359 PRO A N 1
ATOM 2746 C CA . PRO A 1 359 ? -35.536 5.684 22.595 1.00 63.56 359 PRO A CA 1
ATOM 2747 C C . PRO A 1 359 ? -35.902 6.953 21.812 1.00 63.56 359 PRO A C 1
ATOM 2749 O O . PRO A 1 359 ? -36.346 6.871 20.667 1.00 63.56 359 PRO A O 1
ATOM 2752 N N . ASP A 1 360 ? -35.705 8.128 22.419 1.00 65.06 360 ASP A N 1
ATOM 2753 C CA . ASP A 1 360 ? -35.870 9.426 21.746 1.00 65.06 360 ASP A CA 1
ATOM 2754 C C . ASP A 1 360 ? -34.548 9.813 21.069 1.00 65.06 360 ASP A C 1
ATOM 2756 O O . ASP A 1 360 ? -33.590 10.201 21.741 1.00 65.06 360 ASP A O 1
ATOM 2760 N N . THR A 1 361 ? -34.482 9.671 19.744 1.00 63.59 361 THR A N 1
ATOM 2761 C CA . THR A 1 361 ? -33.315 10.050 18.935 1.00 63.59 361 THR A CA 1
ATOM 2762 C C . THR A 1 361 ? -33.481 11.461 18.371 1.00 63.59 361 THR A C 1
ATOM 2764 O O . THR A 1 361 ? -33.724 11.640 17.174 1.00 63.59 361 THR A O 1
ATOM 2767 N N . LYS A 1 362 ? -33.402 12.483 19.228 1.00 65.50 362 LYS A N 1
ATOM 2768 C CA . LYS A 1 362 ? -33.394 13.891 18.794 1.00 65.50 362 LYS A CA 1
ATOM 2769 C C . LYS A 1 362 ? -31.971 14.389 18.603 1.00 65.50 362 LYS A C 1
ATOM 2771 O O . LYS A 1 362 ? -31.090 14.077 19.396 1.00 65.50 362 LYS A O 1
ATOM 2776 N N . ASP A 1 363 ? -31.761 15.174 17.549 1.00 64.31 363 ASP A N 1
ATOM 2777 C CA . ASP A 1 363 ? -30.523 15.927 17.313 1.00 64.31 363 ASP A CA 1
ATOM 2778 C C . ASP A 1 363 ? -29.239 15.081 17.406 1.00 64.31 363 ASP A C 1
ATOM 2780 O O . ASP A 1 363 ? -28.229 15.504 17.968 1.00 64.31 363 ASP A O 1
ATOM 2784 N N . ASN A 1 364 ? -29.278 13.869 16.837 1.00 72.50 364 ASN A N 1
ATOM 2785 C CA . ASN A 1 364 ? -28.151 12.925 16.768 1.00 72.50 364 ASN A CA 1
ATOM 2786 C C . ASN A 1 364 ? -27.689 12.398 18.132 1.00 72.50 364 ASN A C 1
ATOM 2788 O O . ASN A 1 364 ? -26.563 11.912 18.280 1.00 72.50 364 ASN A O 1
ATOM 2792 N N . LYS A 1 365 ? -28.579 12.461 19.121 1.00 80.25 365 LYS A N 1
ATOM 2793 C CA . LYS A 1 365 ? -28.370 11.920 20.455 1.00 80.25 365 LYS A CA 1
ATOM 2794 C C . LYS A 1 365 ? -29.416 10.873 20.785 1.00 80.25 365 LYS A C 1
ATOM 2796 O O . LYS A 1 365 ? -30.570 10.993 20.396 1.00 80.25 365 LYS A O 1
ATOM 2801 N N . LEU A 1 366 ? -28.995 9.874 21.540 1.00 79.19 366 LEU A N 1
ATOM 2802 C CA . LEU A 1 366 ? -29.813 8.848 22.155 1.00 79.19 366 LEU A CA 1
ATOM 2803 C C . LEU A 1 366 ? -29.737 9.022 23.669 1.00 79.19 366 LEU A C 1
ATOM 2805 O O . LEU A 1 366 ? -28.646 8.980 24.234 1.00 79.19 366 LEU A O 1
ATOM 2809 N N . ASN A 1 367 ? -30.880 9.198 24.324 1.00 75.94 367 ASN A N 1
ATOM 2810 C CA . ASN A 1 367 ? -30.941 9.225 25.782 1.00 75.94 367 ASN A CA 1
ATOM 2811 C C . ASN A 1 367 ? -31.247 7.818 26.322 1.00 75.94 367 ASN A C 1
ATOM 2813 O O . ASN A 1 367 ? -32.300 7.264 25.996 1.00 75.94 367 ASN A O 1
ATOM 2817 N N . VAL A 1 368 ? -30.319 7.258 27.108 1.00 70.06 368 VAL A N 1
ATOM 2818 C CA . VAL A 1 368 ? -30.367 5.887 27.664 1.00 70.06 368 VAL A CA 1
ATOM 2819 C C . VAL A 1 368 ? -30.660 5.887 29.158 1.00 70.06 368 VAL A C 1
ATOM 2821 O O . VAL A 1 368 ? -29.967 6.624 29.905 1.00 70.06 368 VAL A O 1
#

Secondary structure (DSSP, 8-state):
-HHHHHHHHHHHTTS-SSSTTS-BHHHHHHTT-SS-SB-TTSTTTTSBHHHHHHHHHHHHHTTTT-BHHHHHHHH-BGGGTEETTEESTTSHHHHSBHHHHHH-THHHHTT-BHHHHHHHHT--GGGG--HHHHTTTTSBHHHHHHHHHHHTSS---HHHHHHHH-----TTT-HHHHHTTTS-HHHHHHHHHH--HHHHS-----EE--SSEEE-EEEEEEEEEPPHHHHT-TTPPPPTTB-EEEEEEE-SS-SSS--EEEEEE-EEEEEEEE-TTS-EEEEEEE--GGGSTT--TTT--PPEEEEEEEEE---TTS-GGGEEEEEEEEEEEEEETTEEEEEEEEEEEGGGS--SS---EETTEEE-

Sequence (368 aa):
MVIGIILFVLAIGGAVVAVGTSVTVGQLQQNFTDEGPIAKDSDLYNKTILDAVKQAIEDVNGLDSLTLQTLYRHYGISLLNGISGIDFTTKDFYTAPIKDILDDLSIVVNSFTLDDVSKLADINFSDYNLPILDDNLDNNVKSAIDNIMGSLNGDISVRKIKDNFGIDIGVEDNKLIATLQDVALSAFGAVVNAITLDKLLEVDSDTFIPKGENLVYQKVDKYEEVSKSDLANANYAPALGVETYISGAIDTDNDGTTDKLVEKELRYVKKTVKGENGEKNEKYVVDNSCYAEGFSADENETTFYRHVQYVVATSTSNNAASLYIVAYANRIATIDGTKYTLVSKGFVPLTDITFSQTPDTKDNKLNV

pLDDT: mean 78.94, std 13.92, range [34.22, 97.56]

Radius of gyration: 32.86 Å; chains: 1; bounding box: 76×37×99 Å